Protein AF-A0A915C3K2-F1 (afdb_monomer)

pLDDT: mean 87.15, std 9.74, range [49.0, 97.88]

Sequence (176 aa):
MRLPVIVGIIGGLQSGKVSFSKLLQKHLADKHKLTSYVLNSKNNPELINVKKEHDLEEVFESAKADVVMVAGVTLLQNEKLRAQLDFRIFLESDADQRLAEFIKKAKKGPDDDVEAIMEQYFTQVKPSYEQTLQWKDHAHFFAEVNMPEEKMGLLGLMIKDMVQKHHELADLLHLH

Structure (mmCIF, N/CA/C/O backbone):
data_AF-A0A915C3K2-F1
#
_entry.id   AF-A0A915C3K2-F1
#
loop_
_atom_site.group_PDB
_atom_site.id
_atom_site.type_symbol
_atom_site.label_atom_id
_atom_site.label_alt_id
_atom_site.label_comp_id
_atom_site.label_asym_id
_atom_site.label_entity_id
_atom_site.label_seq_id
_atom_site.pdbx_PDB_ins_code
_atom_site.Cartn_x
_atom_site.Cartn_y
_atom_site.Cartn_z
_atom_site.occupancy
_atom_site.B_iso_or_equiv
_atom_sit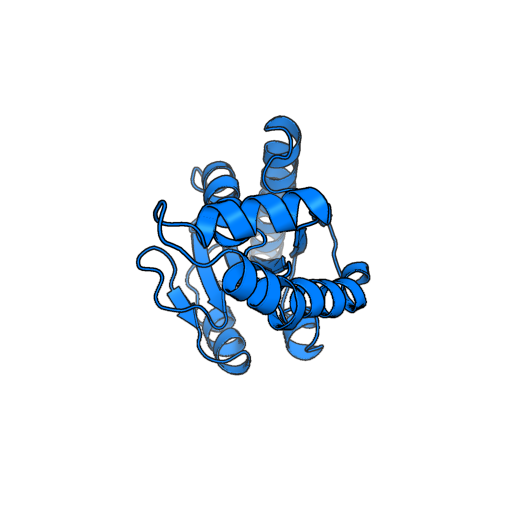e.auth_seq_id
_atom_site.auth_comp_id
_atom_site.auth_asym_id
_atom_site.auth_atom_id
_atom_site.pdbx_PDB_model_num
ATOM 1 N N . MET A 1 1 ? -7.314 -6.227 19.147 1.00 60.12 1 MET A N 1
ATOM 2 C CA . MET A 1 1 ? -7.451 -5.172 18.121 1.00 60.12 1 MET A CA 1
ATOM 3 C C . MET A 1 1 ? -6.993 -3.875 18.756 1.00 60.12 1 MET A C 1
ATOM 5 O O . MET A 1 1 ? -7.228 -3.710 19.947 1.00 60.12 1 MET A O 1
ATOM 9 N N . ARG A 1 2 ? -6.264 -3.037 18.019 1.00 73.25 2 ARG A N 1
ATOM 10 C CA . ARG A 1 2 ? -5.647 -1.802 18.528 1.00 73.25 2 ARG A CA 1
ATOM 11 C C . ARG A 1 2 ? -6.025 -0.627 17.633 1.00 73.25 2 ARG A C 1
ATOM 13 O O . ARG A 1 2 ? -6.290 -0.838 16.452 1.00 73.25 2 ARG A O 1
ATOM 20 N N . LEU A 1 3 ? -6.024 0.582 18.178 1.00 77.31 3 LEU A N 1
ATOM 21 C CA . LEU A 1 3 ? -5.942 1.795 17.369 1.00 77.31 3 LEU A CA 1
ATOM 22 C C . LEU A 1 3 ? -4.482 2.263 17.321 1.00 77.31 3 LEU A C 1
ATOM 24 O O . LEU A 1 3 ? -3.789 2.124 18.333 1.00 77.31 3 LEU A O 1
ATOM 28 N N . PRO A 1 4 ? -4.010 2.803 16.184 1.00 90.81 4 PRO A N 1
ATOM 29 C CA . PRO A 1 4 ? -4.715 2.931 14.898 1.00 90.81 4 PRO A CA 1
ATOM 30 C C . PRO A 1 4 ? -4.960 1.595 14.178 1.00 90.81 4 PRO A C 1
ATOM 32 O O . PRO A 1 4 ? -4.213 0.639 14.371 1.00 90.81 4 PRO A O 1
ATOM 35 N N . VAL A 1 5 ? -5.950 1.570 13.277 1.00 93.88 5 VAL A N 1
ATOM 36 C CA . VAL A 1 5 ? -6.061 0.539 12.230 1.00 93.88 5 VAL A CA 1
ATOM 37 C C . VAL A 1 5 ? -4.914 0.719 11.238 1.00 93.88 5 VAL A C 1
ATOM 39 O O . VAL A 1 5 ? -4.770 1.780 10.622 1.00 93.88 5 VAL A O 1
ATOM 42 N N . ILE A 1 6 ? -4.104 -0.319 11.053 1.00 95.06 6 ILE A N 1
ATOM 43 C CA . ILE A 1 6 ? -2.937 -0.302 10.176 1.00 95.06 6 ILE A CA 1
ATOM 44 C C . ILE A 1 6 ? -3.278 -0.930 8.822 1.00 95.06 6 ILE A C 1
ATOM 46 O O . ILE A 1 6 ? -3.535 -2.130 8.703 1.00 95.06 6 ILE A O 1
ATOM 50 N N . VAL A 1 7 ? -3.228 -0.121 7.766 1.00 96.50 7 VAL A N 1
ATOM 51 C CA . VAL A 1 7 ? -3.528 -0.527 6.390 1.00 96.50 7 VAL A CA 1
ATOM 52 C C . VAL A 1 7 ? -2.243 -0.572 5.564 1.00 96.50 7 VAL A C 1
ATOM 54 O O . VAL A 1 7 ? -1.625 0.452 5.272 1.00 96.50 7 VAL A O 1
ATOM 57 N N . GLY A 1 8 ? -1.842 -1.767 5.139 1.00 96.19 8 GLY A N 1
ATOM 58 C CA . GLY A 1 8 ? -0.740 -1.964 4.202 1.00 96.19 8 GLY A CA 1
ATOM 59 C C . GLY A 1 8 ? -1.204 -1.832 2.752 1.00 96.19 8 GLY A C 1
ATOM 60 O O . GLY A 1 8 ? -2.141 -2.512 2.343 1.00 96.19 8 GLY A O 1
ATOM 61 N N . ILE A 1 9 ? -0.517 -1.009 1.960 1.00 96.31 9 ILE A N 1
ATOM 62 C CA . ILE A 1 9 ? -0.702 -0.869 0.509 1.00 96.31 9 ILE A CA 1
ATOM 63 C C . ILE A 1 9 ? 0.551 -1.412 -0.177 1.00 96.31 9 ILE A C 1
ATOM 65 O O . ILE A 1 9 ? 1.642 -0.844 -0.079 1.00 96.31 9 ILE A O 1
ATOM 69 N N . ILE A 1 10 ? 0.402 -2.531 -0.873 1.00 94.06 10 ILE A N 1
ATOM 70 C CA . ILE A 1 10 ? 1.505 -3.342 -1.382 1.00 94.06 10 ILE A CA 1
ATOM 71 C C . ILE A 1 10 ? 1.459 -3.405 -2.902 1.00 94.06 10 ILE A C 1
ATOM 73 O O . ILE A 1 10 ? 0.401 -3.358 -3.507 1.00 94.06 10 ILE A O 1
ATOM 77 N N . GLY A 1 11 ? 2.622 -3.479 -3.535 1.00 89.94 11 GLY A N 1
ATOM 78 C CA . GLY A 1 11 ? 2.762 -3.584 -4.985 1.00 89.94 11 GLY A CA 1
ATOM 79 C C . GLY A 1 11 ? 4.212 -3.348 -5.390 1.00 89.94 11 GLY A C 1
ATOM 80 O O . GLY A 1 11 ? 4.977 -2.782 -4.607 1.00 89.94 11 GLY A O 1
ATOM 81 N N . GLY A 1 12 ? 4.602 -3.726 -6.607 1.00 85.19 12 GLY A N 1
ATOM 82 C CA . GLY A 1 12 ? 5.987 -3.578 -7.093 1.00 85.19 12 GLY A CA 1
ATOM 83 C C . GLY A 1 12 ? 6.463 -2.122 -7.205 1.00 85.19 12 GLY A C 1
ATOM 84 O O . GLY A 1 12 ? 5.698 -1.178 -6.974 1.00 85.19 12 GLY A O 1
ATOM 85 N N . LEU A 1 13 ? 7.727 -1.887 -7.557 1.00 82.06 13 LEU A N 1
ATOM 86 C CA . LEU A 1 13 ? 8.211 -0.527 -7.835 1.00 82.06 13 LEU A CA 1
ATOM 87 C C . LEU A 1 13 ? 7.327 0.185 -8.876 1.00 82.06 13 LEU A C 1
ATOM 89 O O . LEU A 1 13 ? 6.876 -0.412 -9.845 1.00 82.06 13 LEU A O 1
ATOM 93 N N . GLN A 1 14 ? 7.049 1.471 -8.639 1.00 77.69 14 GLN A N 1
ATOM 94 C CA . GLN A 1 14 ? 6.238 2.340 -9.511 1.00 77.69 14 GLN A CA 1
ATOM 95 C C . GLN A 1 14 ? 4.781 1.911 -9.786 1.00 77.69 14 GLN A C 1
ATOM 97 O O . GLN A 1 14 ? 4.100 2.592 -10.550 1.00 77.69 14 GLN A O 1
ATOM 102 N N . SER A 1 15 ? 4.261 0.902 -9.081 1.00 81.75 15 SER A N 1
ATOM 103 C CA . SER A 1 15 ? 2.861 0.417 -9.140 1.00 81.75 15 SER A CA 1
ATOM 104 C C . SER A 1 15 ? 1.774 1.430 -8.745 1.00 81.75 15 SER A C 1
ATOM 106 O O . SER A 1 15 ? 0.612 1.072 -8.643 1.00 81.75 15 SER A O 1
ATOM 108 N N . GLY A 1 16 ? 2.123 2.687 -8.462 1.00 86.62 16 GLY A N 1
ATOM 109 C CA . GLY A 1 16 ? 1.142 3.718 -8.118 1.00 86.62 16 GLY A CA 1
ATOM 110 C C . GLY A 1 16 ? 0.628 3.686 -6.675 1.00 86.62 16 GLY A C 1
ATOM 111 O O . GLY A 1 16 ? -0.282 4.446 -6.368 1.00 86.62 16 GLY A O 1
ATOM 112 N N . LYS A 1 17 ? 1.242 2.913 -5.762 1.00 89.00 17 LYS A N 1
ATOM 113 C CA . LYS A 1 17 ? 0.879 2.865 -4.322 1.00 89.00 17 LYS A CA 1
ATOM 114 C C . LYS A 1 17 ? 0.660 4.230 -3.669 1.00 89.00 17 LYS A C 1
ATOM 116 O O . LYS A 1 17 ? -0.262 4.396 -2.885 1.00 89.00 17 LYS A O 1
ATOM 121 N N . VAL A 1 18 ? 1.512 5.203 -3.994 1.00 85.62 18 VAL A N 1
ATOM 122 C CA . VAL A 1 18 ? 1.416 6.580 -3.485 1.00 85.62 18 VAL A CA 1
ATOM 123 C C . VAL A 1 18 ? 0.131 7.245 -3.974 1.00 85.62 18 VAL A C 1
ATOM 125 O O . VAL A 1 18 ? -0.623 7.781 -3.171 1.00 85.62 18 VAL A O 1
ATOM 128 N N . SER A 1 19 ? -0.134 7.192 -5.281 1.00 88.06 19 SER A N 1
ATOM 129 C CA . SER A 1 19 ? -1.354 7.746 -5.872 1.00 88.06 19 SER A CA 1
ATOM 130 C C . SER A 1 19 ? -2.595 7.050 -5.324 1.00 88.06 19 SER A C 1
ATOM 132 O O . SER A 1 19 ? -3.538 7.719 -4.921 1.00 88.06 19 SER A O 1
ATOM 134 N N . PHE A 1 20 ? -2.560 5.720 -5.232 1.00 93.00 20 PHE A N 1
ATOM 135 C CA . PHE A 1 20 ? -3.635 4.922 -4.655 1.00 93.00 20 PHE A CA 1
ATOM 136 C C . PHE A 1 20 ? -3.911 5.297 -3.197 1.00 93.00 20 PHE A C 1
ATOM 138 O O . PHE A 1 20 ? -5.059 5.516 -2.833 1.00 93.00 20 PHE A O 1
ATOM 145 N N . SER A 1 21 ? -2.862 5.448 -2.378 1.00 92.00 21 SER A N 1
ATOM 146 C CA . SER A 1 21 ? -2.997 5.907 -0.994 1.00 92.00 21 SER A CA 1
ATOM 147 C C . SER A 1 21 ? -3.712 7.255 -0.941 1.00 92.00 21 SER A C 1
ATOM 149 O O . SER A 1 21 ? -4.692 7.377 -0.220 1.00 92.00 21 SER A O 1
ATOM 151 N N . LYS A 1 22 ? -3.316 8.234 -1.765 1.00 88.88 22 LYS A N 1
ATOM 152 C CA . LYS A 1 22 ? -3.985 9.546 -1.826 1.00 88.88 22 LYS A CA 1
ATOM 153 C C . LYS A 1 22 ? -5.448 9.461 -2.261 1.00 88.88 22 LYS A C 1
ATOM 155 O O . LYS A 1 22 ? -6.268 10.226 -1.765 1.00 88.88 22 LYS A O 1
ATOM 160 N N . LEU A 1 23 ? -5.780 8.576 -3.201 1.00 92.06 23 LEU A N 1
ATOM 161 C CA . LEU A 1 23 ? -7.169 8.356 -3.610 1.00 92.06 23 LEU A CA 1
ATOM 162 C C . LEU A 1 23 ? -7.973 7.790 -2.440 1.00 92.06 23 LEU A C 1
ATOM 164 O O . LEU A 1 23 ? -8.961 8.396 -2.041 1.00 92.06 23 LEU A O 1
ATOM 168 N N . LEU A 1 24 ? -7.483 6.722 -1.810 1.00 93.25 24 LEU A N 1
ATOM 169 C CA . LEU A 1 24 ? -8.132 6.097 -0.661 1.00 93.25 24 LEU A CA 1
ATOM 170 C C . LEU A 1 24 ? -8.288 7.061 0.527 1.00 93.25 24 LEU A C 1
ATOM 172 O O . LEU A 1 24 ? -9.330 7.063 1.176 1.00 93.25 24 LEU A O 1
ATOM 176 N N . GLN A 1 25 ? -7.307 7.940 0.773 1.00 90.69 25 GLN A N 1
ATOM 177 C CA . GLN A 1 25 ? -7.393 8.986 1.802 1.00 90.69 25 GLN A CA 1
ATOM 178 C C . GLN A 1 25 ? -8.652 9.842 1.664 1.00 90.69 25 GLN A C 1
ATOM 180 O O . GLN A 1 25 ? -9.290 10.145 2.669 1.00 90.69 25 GLN A O 1
ATOM 185 N N . LYS A 1 26 ? -9.049 10.203 0.437 1.00 90.06 26 LYS A N 1
ATOM 186 C CA . LYS A 1 26 ? -10.247 11.026 0.199 1.00 90.06 26 LYS A CA 1
ATOM 187 C C . LYS A 1 26 ? -11.528 10.341 0.671 1.00 90.06 26 LYS A C 1
ATOM 189 O O . LYS A 1 26 ? -12.452 11.024 1.093 1.00 90.06 26 LYS A O 1
ATOM 194 N N . HIS A 1 27 ? -11.558 9.010 0.657 1.00 91.19 27 HIS A N 1
ATOM 195 C CA . HIS A 1 27 ? -12.690 8.223 1.143 1.00 91.19 27 HIS A CA 1
ATOM 196 C C . HIS A 1 27 ? -12.683 8.010 2.661 1.00 91.19 27 HIS A C 1
ATOM 198 O O . HIS A 1 27 ? -13.642 7.441 3.178 1.00 91.19 27 HIS A O 1
ATOM 204 N N . LEU A 1 28 ? -11.633 8.444 3.369 1.00 88.88 28 LEU A N 1
ATOM 205 C CA . LEU A 1 28 ? -11.454 8.269 4.817 1.00 88.88 28 LEU A CA 1
ATOM 206 C C . LEU A 1 28 ? -11.411 9.598 5.597 1.00 88.88 28 LEU A C 1
ATOM 208 O O . LEU A 1 28 ? -11.760 9.626 6.777 1.00 88.88 28 LEU A O 1
ATOM 212 N N . ALA A 1 29 ? -10.980 10.686 4.952 1.00 76.12 29 ALA A N 1
ATOM 213 C CA . ALA A 1 29 ? -10.620 11.949 5.600 1.00 76.12 29 ALA A CA 1
ATOM 214 C C . ALA A 1 29 ? -11.793 12.737 6.215 1.00 76.12 29 ALA A C 1
ATOM 216 O O . ALA A 1 29 ? -11.566 13.628 7.026 1.00 76.12 29 ALA A O 1
ATOM 217 N N . ASP A 1 30 ? -13.038 12.432 5.851 1.00 76.00 30 ASP A N 1
ATOM 218 C CA . ASP A 1 30 ? -14.240 13.113 6.346 1.00 76.00 30 ASP A CA 1
ATOM 219 C C . ASP A 1 30 ? -14.573 12.791 7.813 1.00 76.00 30 ASP A C 1
ATOM 221 O O . ASP A 1 30 ? -15.298 13.554 8.451 1.00 76.00 30 ASP A O 1
ATOM 225 N N . LYS A 1 31 ? -14.059 11.679 8.358 1.00 72.62 31 LYS A N 1
ATOM 226 C CA . LYS A 1 31 ? -14.417 11.204 9.709 1.00 72.62 31 LYS A CA 1
ATOM 227 C C . LYS A 1 31 ? -13.251 10.791 10.600 1.00 72.62 31 LYS A C 1
ATOM 229 O O . LYS A 1 31 ? -13.452 10.670 11.803 1.00 72.62 31 LYS A O 1
ATOM 234 N N . HIS A 1 32 ? -12.068 10.562 10.037 1.00 81.38 32 HIS A N 1
ATOM 235 C CA . HIS A 1 32 ? -10.982 9.897 10.754 1.00 81.38 32 HIS A CA 1
ATOM 236 C C . HIS A 1 32 ? -9.661 10.643 10.622 1.00 81.38 32 HIS A C 1
ATOM 238 O O . HIS A 1 32 ? -9.278 11.089 9.537 1.00 81.38 32 HIS A O 1
ATOM 244 N N . LYS A 1 33 ? -8.925 10.735 11.733 1.00 83.50 33 LYS A N 1
ATOM 245 C CA . LYS A 1 33 ? -7.557 11.239 11.729 1.00 83.50 33 LYS A CA 1
ATOM 246 C C . LYS A 1 33 ? -6.662 10.202 11.073 1.00 83.50 33 LYS A C 1
ATOM 248 O O . LYS A 1 33 ? -6.587 9.059 11.517 1.00 83.50 33 LYS A O 1
ATOM 253 N N . LEU A 1 34 ? -5.958 10.610 10.029 1.00 85.19 34 LEU A N 1
ATOM 254 C CA . LEU A 1 34 ? -5.235 9.685 9.177 1.00 85.19 34 LEU A CA 1
ATOM 255 C C . LEU A 1 34 ? -3.788 10.130 8.981 1.00 85.19 34 LEU A C 1
ATOM 257 O O . LEU A 1 34 ? -3.519 11.303 8.723 1.00 85.19 34 LEU A O 1
ATOM 261 N N . THR A 1 35 ? -2.868 9.169 9.049 1.00 84.12 35 THR A N 1
ATOM 262 C CA . THR A 1 35 ? -1.446 9.382 8.754 1.00 84.12 35 THR A CA 1
ATOM 263 C C . THR A 1 35 ? -0.987 8.377 7.705 1.00 84.12 35 THR A C 1
ATOM 265 O O . THR A 1 35 ? -1.379 7.213 7.737 1.00 84.12 35 THR A O 1
ATOM 268 N N . SER A 1 36 ? -0.173 8.815 6.743 1.00 83.50 36 SER A N 1
ATOM 269 C CA . SER A 1 36 ? 0.328 7.948 5.671 1.00 83.50 36 SER A CA 1
ATOM 270 C C . SER A 1 36 ? 1.848 7.978 5.566 1.00 83.50 36 SER A C 1
ATOM 272 O O . SER A 1 36 ? 2.469 9.043 5.541 1.00 83.50 36 SER A O 1
ATOM 274 N N . TYR A 1 37 ? 2.427 6.787 5.453 1.00 83.25 37 TYR A N 1
ATOM 275 C CA . TYR A 1 37 ? 3.859 6.542 5.371 1.00 83.25 37 TYR A CA 1
ATOM 276 C C . TYR A 1 37 ? 4.206 5.814 4.073 1.00 83.25 37 TYR A C 1
ATOM 278 O O . TYR A 1 37 ? 3.411 5.037 3.534 1.00 83.25 37 TYR A O 1
ATOM 286 N N . VAL A 1 38 ? 5.427 6.024 3.586 1.00 80.19 38 VAL A N 1
ATOM 287 C CA . VAL A 1 38 ? 6.011 5.199 2.521 1.00 80.19 38 VAL A CA 1
ATOM 288 C C . VAL A 1 38 ? 7.309 4.603 3.020 1.00 80.19 38 VAL A C 1
ATOM 290 O O . VAL A 1 38 ? 8.189 5.320 3.492 1.00 80.19 38 VAL A O 1
ATOM 293 N N . LEU A 1 39 ? 7.430 3.289 2.879 1.00 77.75 39 LEU A N 1
ATOM 294 C CA . LEU A 1 39 ? 8.642 2.562 3.200 1.00 77.75 39 LEU A CA 1
ATOM 295 C C . LEU A 1 39 ? 9.643 2.666 2.044 1.00 77.75 39 LEU A C 1
ATOM 297 O O . LEU A 1 39 ? 9.319 2.341 0.899 1.00 77.75 39 LEU A O 1
ATOM 301 N N . ASN A 1 40 ? 10.872 3.061 2.376 1.00 68.94 40 ASN A N 1
ATOM 302 C CA . ASN A 1 40 ? 12.033 3.054 1.489 1.00 68.94 40 ASN A CA 1
ATOM 303 C C . ASN A 1 40 ? 11.799 3.810 0.162 1.00 68.94 40 ASN A C 1
ATOM 305 O O . ASN A 1 40 ? 12.132 3.327 -0.922 1.00 68.94 40 ASN A O 1
ATOM 309 N N . SER A 1 41 ? 11.201 5.005 0.236 1.00 66.25 41 SER A N 1
ATOM 310 C CA . SER A 1 41 ? 11.034 5.884 -0.928 1.00 66.25 41 SER A CA 1
ATOM 311 C C . SER A 1 41 ? 12.104 6.970 -0.960 1.00 66.25 41 SER A C 1
ATOM 313 O O . SER A 1 41 ? 12.496 7.523 0.068 1.00 66.25 41 SER A O 1
ATOM 315 N N . LYS A 1 42 ? 12.540 7.356 -2.166 1.00 57.56 42 LYS A N 1
ATOM 316 C CA . LYS A 1 42 ? 13.234 8.640 -2.357 1.00 57.56 42 LYS A CA 1
ATOM 317 C C . LYS A 1 42 ? 12.241 9.759 -1.998 1.00 57.56 42 LYS A C 1
ATOM 319 O O . LYS A 1 42 ? 11.069 9.638 -2.354 1.00 57.56 42 LYS A O 1
ATOM 324 N N . ASN A 1 43 ? 12.700 10.764 -1.242 1.00 49.00 43 ASN A N 1
ATOM 325 C CA . ASN A 1 43 ? 11.909 11.836 -0.610 1.00 49.00 43 ASN A CA 1
ATOM 326 C C . ASN A 1 43 ? 10.607 12.185 -1.353 1.00 49.00 43 ASN A C 1
ATOM 328 O O . ASN A 1 43 ? 10.648 12.732 -2.453 1.00 49.00 43 ASN A O 1
ATOM 332 N N . ASN A 1 44 ? 9.466 11.900 -0.724 1.00 54.03 44 ASN A N 1
ATOM 333 C CA . ASN A 1 44 ? 8.153 12.353 -1.170 1.00 54.03 44 ASN A CA 1
ATOM 334 C C . ASN A 1 44 ? 7.647 13.393 -0.156 1.00 54.03 44 ASN A C 1
ATOM 336 O O . ASN A 1 44 ? 7.450 13.022 0.995 1.00 54.03 44 ASN A O 1
ATOM 340 N N . PRO A 1 45 ? 7.466 14.672 -0.528 1.00 52.53 45 PRO A N 1
ATOM 341 C CA . PRO A 1 45 ? 7.120 15.727 0.427 1.00 52.53 45 PRO A CA 1
ATOM 342 C C . PRO A 1 45 ? 5.720 15.571 1.043 1.00 52.53 45 PRO A C 1
ATOM 344 O O . PRO A 1 45 ? 5.448 16.169 2.077 1.00 52.53 45 PRO A O 1
ATOM 347 N N . GLU A 1 46 ? 4.841 14.772 0.435 1.00 49.47 46 GLU A N 1
ATOM 348 C CA . GLU A 1 46 ? 3.461 14.577 0.897 1.00 49.47 46 GLU A CA 1
ATOM 349 C C . GLU A 1 46 ? 3.268 13.320 1.759 1.00 49.47 46 GLU A C 1
ATOM 351 O O . GLU A 1 46 ? 2.171 13.087 2.260 1.00 49.47 46 GLU A O 1
ATOM 356 N N . LEU A 1 47 ? 4.301 12.484 1.924 1.00 58.66 47 LEU A N 1
ATOM 357 C CA . LEU A 1 47 ? 4.233 11.258 2.721 1.00 58.66 47 LEU A CA 1
ATOM 358 C C . LEU A 1 47 ? 5.454 11.134 3.628 1.00 58.66 47 LEU A C 1
ATOM 360 O O . LEU A 1 47 ? 6.575 11.440 3.225 1.00 58.66 47 LEU A O 1
ATOM 364 N N . ILE A 1 48 ? 5.257 10.630 4.847 1.00 64.19 48 ILE A N 1
ATOM 365 C CA . ILE A 1 48 ? 6.368 10.464 5.785 1.00 64.19 48 ILE A CA 1
ATOM 366 C C . ILE A 1 48 ? 7.212 9.270 5.327 1.00 64.19 48 ILE A C 1
ATOM 368 O O . ILE A 1 48 ? 6.728 8.141 5.226 1.00 64.19 48 ILE A O 1
ATOM 372 N N . ASN A 1 49 ? 8.481 9.524 5.016 1.00 73.06 49 ASN A N 1
ATOM 373 C CA . ASN A 1 49 ? 9.395 8.485 4.562 1.00 73.06 49 ASN A CA 1
ATOM 374 C C . ASN A 1 49 ? 9.948 7.699 5.753 1.00 73.06 49 ASN A C 1
ATOM 376 O O . ASN A 1 49 ? 10.630 8.269 6.606 1.00 73.06 49 ASN A O 1
ATOM 380 N N . VAL A 1 50 ? 9.714 6.390 5.763 1.00 71.62 50 VAL A N 1
ATOM 381 C CA . VAL A 1 50 ? 10.294 5.472 6.745 1.00 71.62 50 VAL A CA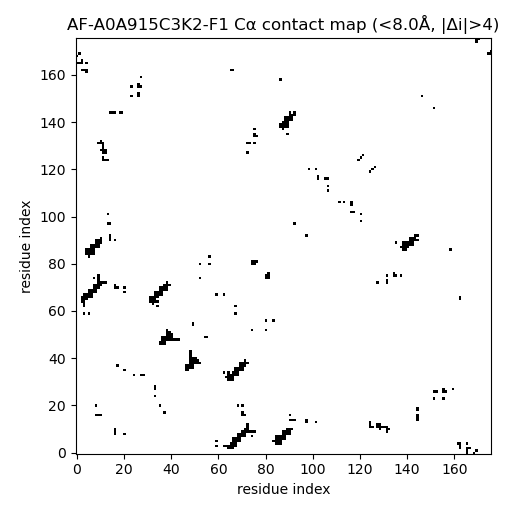 1
ATOM 382 C C . VAL A 1 50 ? 11.410 4.696 6.064 1.00 71.62 50 VAL A C 1
ATOM 384 O O . VAL A 1 50 ? 11.206 4.074 5.021 1.00 71.62 50 VAL A O 1
ATOM 387 N N . LYS A 1 51 ? 12.624 4.771 6.617 1.00 71.88 51 LYS A N 1
ATOM 388 C CA . LYS A 1 51 ? 13.817 4.207 5.968 1.00 71.88 51 LYS A CA 1
ATOM 389 C C . LYS A 1 51 ? 13.931 2.698 6.159 1.00 71.88 51 LYS A C 1
ATOM 391 O O . LYS A 1 51 ? 14.428 2.028 5.257 1.00 71.88 51 LYS A O 1
ATOM 396 N N . LYS A 1 52 ? 13.504 2.171 7.309 1.00 72.81 52 LYS A N 1
ATOM 397 C CA . LYS A 1 52 ? 13.631 0.750 7.654 1.00 72.81 52 LYS A CA 1
ATOM 398 C C . LYS A 1 52 ? 12.305 0.183 8.139 1.00 72.81 52 LYS A C 1
ATOM 400 O O . LYS A 1 52 ? 11.530 0.874 8.781 1.00 72.81 52 LYS A O 1
ATOM 405 N N . GLU A 1 53 ? 12.078 -1.100 7.875 1.00 72.81 53 GLU A N 1
ATOM 406 C CA . GLU A 1 53 ? 10.868 -1.801 8.329 1.00 72.81 53 GLU A CA 1
ATOM 407 C C . GLU A 1 53 ? 10.721 -1.813 9.850 1.00 72.81 53 GLU A C 1
ATOM 409 O O . GLU A 1 53 ? 9.618 -1.637 10.344 1.00 72.81 53 GLU A O 1
ATOM 414 N N . HIS A 1 54 ? 11.825 -1.967 10.586 1.00 72.62 54 HIS A N 1
ATOM 415 C CA . HIS A 1 54 ? 11.824 -1.945 12.053 1.00 72.62 54 HIS A CA 1
ATOM 416 C C . HIS A 1 54 ? 11.280 -0.627 12.624 1.00 72.62 54 HIS A C 1
ATOM 418 O O . HIS A 1 54 ? 10.638 -0.620 13.667 1.00 72.62 54 HIS A O 1
ATOM 424 N N . ASP A 1 55 ? 11.480 0.486 11.919 1.00 78.75 55 ASP A N 1
ATOM 425 C CA . ASP A 1 55 ? 11.005 1.795 12.370 1.00 78.75 55 ASP A CA 1
ATOM 426 C C . ASP A 1 55 ? 9.468 1.909 12.244 1.00 78.75 55 ASP A C 1
ATOM 428 O O . ASP A 1 55 ? 8.866 2.816 12.812 1.00 78.75 55 ASP A O 1
ATOM 432 N N . LEU A 1 56 ? 8.808 0.999 11.507 1.00 82.62 56 LEU A N 1
ATOM 433 C CA . LEU A 1 56 ? 7.347 0.982 11.394 1.00 82.62 56 LEU A CA 1
ATOM 434 C C . LEU A 1 56 ? 6.663 0.524 12.683 1.00 82.62 56 LEU A C 1
ATOM 436 O O . LEU A 1 56 ? 5.553 0.977 12.941 1.00 82.62 56 LEU A O 1
ATOM 440 N N . GLU A 1 57 ? 7.301 -0.328 13.490 1.00 82.31 57 GLU A N 1
ATOM 441 C CA . GLU A 1 57 ? 6.712 -0.801 14.753 1.00 82.31 57 GLU A CA 1
ATOM 442 C C . GLU A 1 57 ? 6.520 0.380 15.714 1.00 82.31 57 GLU A C 1
ATOM 444 O O . GLU A 1 57 ? 5.405 0.651 16.159 1.00 82.31 57 GLU A O 1
ATOM 449 N N . GLU A 1 58 ? 7.578 1.174 15.906 1.00 82.81 58 GLU A N 1
ATOM 450 C CA . GLU A 1 58 ? 7.545 2.407 16.701 1.00 82.81 58 GLU A CA 1
ATOM 451 C C . GLU A 1 58 ? 6.536 3.422 16.139 1.00 82.81 58 GLU A C 1
ATOM 453 O O . GLU A 1 58 ? 5.800 4.073 16.887 1.00 82.81 58 GLU A O 1
ATOM 458 N N . VAL A 1 59 ? 6.449 3.544 14.809 1.00 83.88 59 VAL A N 1
ATOM 459 C CA . VAL A 1 59 ? 5.446 4.395 14.155 1.00 83.88 59 VAL A CA 1
ATOM 460 C C . VAL A 1 59 ? 4.028 3.926 14.476 1.00 83.88 59 VAL A C 1
ATOM 462 O O . VAL A 1 59 ? 3.177 4.757 14.783 1.00 83.88 59 VAL A O 1
ATOM 465 N N . PHE A 1 60 ? 3.751 2.624 14.417 1.00 87.69 60 PHE A N 1
ATOM 466 C CA . PHE A 1 60 ? 2.415 2.096 14.690 1.00 87.69 60 PHE A CA 1
ATOM 467 C C . PHE A 1 60 ? 2.006 2.265 16.148 1.00 87.69 60 PHE A C 1
ATOM 469 O O . PHE A 1 60 ? 0.831 2.494 16.417 1.00 87.69 60 PHE A O 1
ATOM 476 N N . GLU A 1 61 ? 2.954 2.165 17.075 1.00 83.31 61 GLU A N 1
ATOM 477 C CA . GLU A 1 61 ? 2.706 2.345 18.507 1.00 83.31 61 GLU A CA 1
ATOM 478 C C . GLU A 1 61 ? 2.536 3.818 18.904 1.00 83.31 61 GLU A C 1
ATOM 480 O O . GLU A 1 61 ? 1.724 4.137 19.768 1.00 83.31 61 GLU A O 1
ATOM 485 N N . SER A 1 62 ? 3.272 4.734 18.269 1.00 84.06 62 SER A N 1
ATOM 486 C CA . SER A 1 62 ? 3.261 6.165 18.616 1.00 84.06 62 SER A CA 1
ATOM 487 C C . SER A 1 62 ? 2.268 7.011 17.805 1.00 84.06 62 SER A C 1
ATOM 489 O O . SER A 1 62 ? 2.039 8.188 18.119 1.00 84.06 62 SER A O 1
ATOM 491 N N . ALA A 1 63 ? 1.668 6.447 16.753 1.00 85.38 63 ALA A N 1
ATOM 492 C CA . ALA A 1 63 ? 0.764 7.165 15.866 1.00 85.38 63 ALA A CA 1
ATOM 493 C C . ALA A 1 63 ? -0.534 7.582 16.573 1.00 85.38 63 ALA A C 1
ATOM 495 O O . ALA A 1 63 ? -1.416 6.779 16.856 1.00 85.38 63 ALA A O 1
ATOM 496 N N . LYS A 1 64 ? -0.713 8.895 16.749 1.00 85.06 64 LYS A N 1
ATOM 497 C CA . LYS A 1 64 ? -1.990 9.488 17.173 1.00 85.06 64 LYS A CA 1
ATOM 498 C C . LYS A 1 64 ? -2.935 9.611 15.977 1.00 85.06 64 LYS A C 1
ATOM 500 O O . LYS A 1 64 ? -3.142 10.729 15.509 1.00 85.06 64 LYS A O 1
ATOM 505 N N . ALA A 1 65 ? -3.451 8.507 15.452 1.00 90.00 65 ALA A N 1
ATOM 506 C CA . ALA A 1 65 ? -4.378 8.469 14.319 1.00 90.00 65 ALA A CA 1
ATOM 507 C C . ALA A 1 65 ? -5.432 7.370 14.522 1.00 90.00 65 ALA A C 1
ATOM 509 O O . ALA A 1 65 ? -5.231 6.468 15.326 1.00 90.00 65 ALA A O 1
ATOM 510 N N . ASP A 1 66 ? -6.531 7.437 13.776 1.00 91.38 66 ASP A N 1
ATOM 511 C CA . ASP A 1 66 ? -7.504 6.345 13.664 1.00 91.38 66 ASP A CA 1
ATOM 512 C C . ASP A 1 66 ? -7.044 5.310 12.629 1.00 91.38 66 ASP A C 1
ATOM 514 O O . ASP A 1 66 ? -7.227 4.108 12.809 1.00 91.38 66 ASP A O 1
ATOM 518 N N . VAL A 1 67 ? -6.424 5.790 11.544 1.00 93.62 67 VAL A N 1
ATOM 519 C CA . VAL A 1 67 ? -5.902 4.967 10.447 1.00 93.62 67 VAL A CA 1
ATOM 520 C C . VAL A 1 67 ? -4.460 5.353 10.147 1.00 93.62 67 VAL A C 1
ATOM 522 O O . VAL A 1 67 ? -4.145 6.523 9.909 1.00 93.62 67 VAL A O 1
ATOM 525 N N . VAL A 1 68 ? -3.590 4.350 10.077 1.00 93.69 68 VAL A N 1
ATOM 526 C CA . VAL A 1 68 ? -2.235 4.482 9.542 1.00 93.69 68 VAL A CA 1
ATOM 527 C C . VAL A 1 68 ? -2.148 3.696 8.246 1.00 93.69 68 VAL A C 1
ATOM 529 O O . VAL A 1 68 ? -2.311 2.481 8.239 1.00 93.69 68 VAL A O 1
ATOM 532 N N . MET A 1 69 ? -1.856 4.378 7.141 1.00 93.94 69 MET A N 1
ATOM 533 C CA . MET A 1 69 ? -1.543 3.714 5.877 1.00 93.94 69 MET A CA 1
ATOM 534 C C . MET A 1 69 ? -0.038 3.617 5.679 1.00 93.94 69 MET A C 1
ATOM 536 O O . MET A 1 69 ? 0.676 4.607 5.828 1.00 93.94 69 MET A O 1
ATOM 540 N N . VAL A 1 70 ? 0.440 2.448 5.260 1.00 92.88 70 VAL A N 1
ATOM 541 C CA . VAL A 1 70 ? 1.837 2.250 4.867 1.00 92.88 70 VAL A CA 1
ATOM 542 C C . VAL A 1 70 ? 1.900 1.687 3.465 1.00 92.88 70 VAL A C 1
ATOM 544 O O . VAL A 1 70 ? 1.400 0.598 3.200 1.00 92.88 70 VAL A O 1
ATOM 547 N N . ALA A 1 71 ? 2.561 2.408 2.566 1.00 92.06 71 ALA A N 1
ATOM 548 C CA . ALA A 1 71 ? 2.863 1.923 1.229 1.00 92.06 71 ALA A CA 1
ATOM 549 C C . ALA A 1 71 ? 4.274 1.321 1.168 1.00 92.06 71 ALA A C 1
ATOM 551 O O . ALA A 1 71 ? 5.243 1.973 1.553 1.00 92.06 71 ALA A O 1
ATOM 552 N N . GLY A 1 72 ? 4.426 0.115 0.616 1.00 89.50 72 GLY A N 1
ATOM 553 C CA . GLY A 1 72 ? 5.742 -0.518 0.483 1.00 89.50 72 GLY A CA 1
ATOM 554 C C . GLY A 1 72 ? 5.766 -1.711 -0.470 1.00 89.50 72 GLY A C 1
ATOM 555 O O . GLY A 1 72 ? 4.728 -2.236 -0.860 1.00 89.50 72 GLY A O 1
ATOM 556 N N . VAL A 1 73 ? 6.965 -2.110 -0.900 1.00 88.31 73 VAL A N 1
ATOM 557 C CA . VAL A 1 73 ? 7.169 -3.254 -1.817 1.00 88.31 73 VAL A CA 1
ATOM 558 C C . VAL A 1 73 ? 7.343 -4.584 -1.070 1.00 88.31 73 VAL A C 1
ATOM 560 O O . VAL A 1 73 ? 7.011 -5.635 -1.614 1.00 88.31 73 VAL A O 1
ATOM 563 N N . THR A 1 74 ? 7.825 -4.531 0.178 1.00 88.38 74 THR A N 1
ATOM 564 C CA . THR A 1 74 ? 8.227 -5.689 0.996 1.00 88.38 74 THR A CA 1
ATOM 565 C C . THR A 1 74 ? 7.370 -5.900 2.245 1.00 88.38 74 THR A C 1
ATOM 567 O O . THR A 1 74 ? 7.640 -6.816 3.012 1.00 88.38 74 THR A O 1
ATOM 570 N N . LEU A 1 75 ? 6.295 -5.122 2.438 1.00 90.19 75 LEU A N 1
ATOM 571 C CA . LEU A 1 75 ? 5.468 -5.182 3.658 1.00 90.19 75 LEU A CA 1
ATOM 572 C C . LEU A 1 75 ? 4.902 -6.582 3.945 1.00 90.19 75 LEU A C 1
ATOM 574 O O . LEU A 1 75 ? 4.638 -6.916 5.095 1.00 90.19 75 LEU A O 1
ATOM 578 N N . LEU A 1 76 ? 4.719 -7.399 2.900 1.00 92.56 76 LEU A N 1
ATOM 579 C CA . LEU A 1 76 ? 4.245 -8.775 3.029 1.00 92.56 76 LEU A CA 1
ATOM 580 C C . LEU A 1 76 ? 5.357 -9.819 3.163 1.00 92.56 76 LEU A C 1
ATOM 582 O O . LEU A 1 76 ? 5.042 -10.983 3.348 1.00 92.56 76 LEU A O 1
ATOM 586 N N . GLN A 1 77 ? 6.634 -9.461 3.084 1.00 90.69 77 GLN A N 1
ATOM 587 C CA . GLN A 1 77 ? 7.734 -10.430 3.178 1.00 90.69 77 GLN A CA 1
ATOM 588 C C . GLN A 1 77 ? 8.062 -10.751 4.638 1.00 90.69 77 GLN A C 1
ATOM 590 O O . GLN A 1 77 ? 8.222 -11.910 5.018 1.00 90.69 77 GLN A O 1
ATOM 595 N N . ASN A 1 78 ? 8.094 -9.714 5.473 1.00 87.44 78 ASN A N 1
ATOM 596 C CA . ASN A 1 78 ? 8.384 -9.821 6.892 1.00 87.44 78 ASN A CA 1
ATOM 597 C C . ASN A 1 78 ? 7.132 -10.240 7.675 1.00 87.44 78 ASN A C 1
ATOM 599 O O . ASN A 1 78 ? 6.146 -9.509 7.735 1.00 87.44 78 ASN A O 1
ATOM 603 N N . GLU A 1 79 ? 7.173 -11.419 8.294 1.00 90.69 79 GLU A N 1
ATOM 604 C CA . GLU A 1 79 ? 6.041 -11.974 9.041 1.00 90.69 79 GLU A CA 1
ATOM 605 C C . GLU A 1 79 ? 5.617 -11.121 10.237 1.00 90.69 79 GLU A C 1
ATOM 607 O O . GLU A 1 79 ? 4.420 -10.927 10.451 1.00 90.69 79 GLU A O 1
ATOM 612 N N . LYS A 1 80 ? 6.580 -10.562 10.978 1.00 88.69 80 LYS A N 1
ATOM 613 C CA . LYS A 1 80 ? 6.285 -9.702 12.130 1.00 88.69 80 LYS A CA 1
ATOM 614 C C . LYS A 1 80 ? 5.580 -8.426 11.698 1.00 88.69 80 LYS A C 1
ATOM 616 O O . LYS A 1 80 ? 4.619 -8.009 12.336 1.00 88.69 80 LYS A O 1
ATOM 621 N N . LEU A 1 81 ? 6.029 -7.840 10.589 1.00 88.12 81 LEU A N 1
ATOM 622 C CA . LEU A 1 81 ? 5.396 -6.657 10.025 1.00 88.12 81 LEU A CA 1
ATOM 623 C C . LEU A 1 81 ? 4.004 -6.987 9.479 1.00 88.12 81 LEU A C 1
ATOM 625 O O . LEU A 1 81 ? 3.052 -6.276 9.778 1.00 88.12 81 LEU A O 1
ATOM 629 N N . ARG A 1 82 ? 3.853 -8.102 8.748 1.00 92.12 82 ARG A N 1
ATOM 630 C CA . ARG A 1 82 ? 2.546 -8.584 8.269 1.00 92.12 82 ARG A CA 1
ATOM 631 C C . ARG A 1 82 ? 1.531 -8.731 9.392 1.00 92.12 82 ARG A C 1
ATOM 633 O O . ARG A 1 82 ? 0.381 -8.358 9.196 1.00 92.12 82 ARG A O 1
ATOM 640 N N . ALA A 1 83 ? 1.945 -9.296 10.525 1.00 92.19 83 ALA A N 1
ATOM 641 C CA . ALA A 1 83 ? 1.078 -9.524 11.677 1.00 92.19 83 ALA A CA 1
ATOM 642 C C . ALA A 1 83 ? 0.578 -8.219 12.319 1.00 92.19 83 ALA A C 1
ATOM 644 O O . ALA A 1 83 ? -0.423 -8.234 13.027 1.00 92.19 83 ALA A O 1
ATOM 645 N N . GLN A 1 84 ? 1.252 -7.097 12.060 1.00 92.50 84 GLN A N 1
ATOM 646 C CA . GLN A 1 84 ? 0.862 -5.774 12.544 1.00 92.50 84 GLN A CA 1
ATOM 647 C C . GLN A 1 84 ? -0.094 -5.030 11.603 1.00 92.50 84 GLN A C 1
ATOM 649 O O . GLN A 1 84 ? -0.605 -3.984 12.001 1.00 92.50 84 GLN A O 1
ATOM 654 N N . LEU A 1 85 ? -0.312 -5.532 10.379 1.00 94.56 85 LEU A N 1
ATOM 655 C CA . LEU A 1 85 ? -1.227 -4.951 9.395 1.00 94.56 85 LEU A CA 1
ATOM 656 C C . LEU A 1 85 ? -2.635 -5.527 9.591 1.00 94.56 85 LEU A C 1
ATOM 658 O O . LEU A 1 85 ? -2.877 -6.695 9.282 1.00 94.56 85 LEU A O 1
ATOM 662 N N . ASP A 1 86 ? -3.579 -4.696 10.024 1.00 95.88 86 ASP A N 1
ATOM 663 C CA . ASP A 1 86 ? -4.984 -5.086 10.179 1.00 95.88 86 ASP A CA 1
ATOM 664 C C . ASP A 1 86 ? -5.659 -5.306 8.813 1.00 95.88 86 ASP A C 1
ATOM 666 O O . ASP A 1 86 ? -6.469 -6.221 8.634 1.00 95.88 86 ASP A O 1
ATOM 670 N N . PHE A 1 87 ? -5.278 -4.516 7.800 1.00 97.25 87 PHE A N 1
ATOM 671 C CA . PHE A 1 87 ? -5.781 -4.669 6.436 1.00 97.25 87 PHE A CA 1
ATOM 672 C C . PHE A 1 87 ? -4.671 -4.606 5.386 1.00 97.25 87 PHE A C 1
ATOM 674 O O . PHE A 1 87 ? -3.796 -3.746 5.432 1.00 97.25 87 PHE A O 1
ATOM 681 N N . ARG A 1 88 ? -4.687 -5.531 4.420 1.00 97.69 88 ARG A N 1
ATOM 682 C CA . ARG A 1 88 ? -3.601 -5.726 3.448 1.00 97.69 88 ARG A CA 1
ATOM 683 C C . ARG A 1 88 ? -4.154 -5.616 2.031 1.00 97.69 88 ARG A C 1
ATOM 685 O O . ARG A 1 88 ? -4.905 -6.488 1.601 1.00 97.69 88 ARG A O 1
ATOM 692 N N . ILE A 1 89 ? -3.784 -4.555 1.322 1.00 97.88 89 ILE A N 1
ATOM 693 C CA . ILE A 1 89 ? -4.228 -4.258 -0.044 1.00 97.88 89 ILE A CA 1
ATOM 694 C C . ILE A 1 89 ? -3.076 -4.529 -1.005 1.00 97.88 89 ILE A C 1
ATOM 696 O O . ILE A 1 89 ? -2.010 -3.931 -0.872 1.00 97.88 89 ILE A O 1
ATOM 700 N N . PHE A 1 90 ? -3.288 -5.386 -1.995 1.00 96.75 90 PHE A N 1
ATOM 701 C CA . PHE A 1 90 ? -2.326 -5.635 -3.061 1.00 96.75 90 PHE A CA 1
ATOM 702 C C . PHE A 1 90 ? -2.752 -4.917 -4.341 1.00 96.75 90 PHE A C 1
ATOM 704 O O . PHE A 1 90 ? -3.874 -5.096 -4.812 1.00 96.75 90 PHE A O 1
ATOM 711 N N . LEU A 1 91 ? -1.856 -4.100 -4.894 1.00 94.62 91 LEU A N 1
ATOM 712 C CA . LEU A 1 91 ? -2.055 -3.393 -6.151 1.00 94.62 91 LEU A CA 1
ATOM 713 C C . LEU A 1 91 ? -1.602 -4.257 -7.323 1.00 94.62 91 LEU A C 1
ATOM 715 O O . LEU A 1 91 ? -0.403 -4.439 -7.568 1.00 94.62 91 LEU A O 1
ATOM 719 N N . GLU A 1 92 ? -2.585 -4.768 -8.049 1.00 91.38 92 GLU A N 1
ATOM 720 C CA . GLU A 1 92 ? -2.400 -5.477 -9.301 1.00 91.38 92 GLU A CA 1
ATOM 721 C C . GLU A 1 92 ? -2.262 -4.490 -10.457 1.00 91.38 92 GLU A C 1
ATOM 723 O O . GLU A 1 92 ? -2.781 -3.372 -10.439 1.00 91.38 92 GLU A O 1
ATOM 728 N N . SER A 1 93 ? -1.463 -4.890 -11.440 1.00 84.56 93 SER A N 1
ATOM 729 C CA . SER A 1 93 ? -1.325 -4.163 -12.691 1.00 84.56 93 SER A CA 1
ATOM 730 C C . SER A 1 93 ? -0.716 -5.094 -13.725 1.00 84.56 93 SER A C 1
ATOM 732 O O . SER A 1 93 ? 0.316 -5.740 -13.476 1.00 84.56 93 SER A O 1
ATOM 734 N N . ASP A 1 94 ? -1.353 -5.134 -14.887 1.00 87.50 94 ASP A N 1
ATOM 735 C CA . ASP A 1 94 ? -0.910 -5.940 -16.013 1.00 87.50 94 ASP A CA 1
ATOM 736 C C . ASP A 1 94 ? 0.505 -5.547 -16.456 1.00 87.50 94 ASP A C 1
ATOM 738 O O . ASP A 1 94 ? 0.985 -4.429 -16.244 1.00 87.50 94 ASP A O 1
ATOM 742 N N . ALA A 1 95 ? 1.237 -6.503 -17.028 1.00 88.31 95 ALA A N 1
ATOM 743 C CA . ALA A 1 95 ? 2.641 -6.295 -17.380 1.00 88.31 95 ALA A CA 1
ATOM 744 C C . ALA A 1 95 ? 2.839 -5.166 -18.406 1.00 88.31 95 ALA A C 1
ATOM 746 O O . ALA A 1 95 ? 3.791 -4.391 -18.285 1.00 88.31 95 ALA A O 1
ATOM 747 N N . ASP A 1 96 ? 1.930 -5.057 -19.371 1.00 89.38 96 ASP A N 1
ATOM 748 C CA . ASP A 1 96 ? 1.901 -4.014 -20.394 1.00 89.38 96 ASP A CA 1
ATOM 749 C C . ASP A 1 96 ? 1.570 -2.637 -19.803 1.00 89.38 96 ASP A C 1
ATOM 751 O O . ASP A 1 96 ? 2.288 -1.676 -20.075 1.00 89.38 96 ASP A O 1
ATOM 755 N N . GLN A 1 97 ? 0.577 -2.543 -18.916 1.00 86.62 97 GLN A N 1
ATOM 756 C CA . GLN A 1 97 ? 0.252 -1.316 -18.188 1.00 86.62 97 GLN A CA 1
ATOM 757 C C . GLN A 1 97 ? 1.440 -0.842 -17.349 1.00 86.62 97 GLN A C 1
ATOM 759 O O . GLN A 1 97 ? 1.807 0.334 -17.395 1.00 86.62 97 GLN A O 1
ATOM 764 N N . ARG A 1 98 ? 2.099 -1.758 -16.624 1.00 88.19 98 ARG A N 1
ATOM 765 C CA . ARG A 1 98 ? 3.306 -1.443 -15.843 1.00 88.19 98 ARG A CA 1
ATOM 766 C C . ARG A 1 98 ? 4.437 -0.932 -16.724 1.00 88.19 98 ARG A C 1
ATOM 768 O O . ARG A 1 98 ? 5.118 0.015 -16.335 1.00 88.19 98 ARG A O 1
ATOM 775 N N . LEU A 1 99 ? 4.662 -1.560 -17.879 1.00 91.19 99 LEU A N 1
ATOM 776 C CA . LEU A 1 99 ? 5.690 -1.130 -18.825 1.00 91.19 99 LEU A CA 1
ATOM 777 C C . LEU A 1 99 ? 5.370 0.255 -19.398 1.00 91.19 99 LEU A C 1
ATOM 779 O O . LEU A 1 99 ? 6.232 1.131 -19.383 1.00 91.19 99 LEU A O 1
ATOM 783 N N . ALA A 1 100 ? 4.131 0.477 -19.836 1.00 89.69 100 ALA A N 1
ATOM 784 C CA . ALA A 1 100 ? 3.687 1.758 -20.373 1.00 89.69 100 ALA A CA 1
ATOM 785 C C . ALA A 1 100 ? 3.838 2.888 -19.341 1.00 89.69 100 ALA A C 1
ATOM 787 O O . ALA A 1 100 ? 4.401 3.940 -19.647 1.00 89.69 100 ALA A O 1
ATOM 788 N N . GLU A 1 101 ? 3.411 2.656 -18.097 1.00 85.94 101 GLU A N 1
ATOM 789 C CA . GLU A 1 101 ? 3.561 3.610 -16.994 1.00 85.94 101 GLU A CA 1
ATOM 790 C C . GLU A 1 101 ? 5.026 3.876 -16.638 1.00 85.94 101 GLU A C 1
ATOM 792 O O . GLU A 1 101 ? 5.390 5.012 -16.325 1.00 85.94 101 GLU A O 1
ATOM 797 N N . PHE A 1 102 ? 5.879 2.852 -16.694 1.00 89.12 102 PHE A N 1
ATOM 798 C CA . PHE A 1 102 ? 7.309 3.014 -16.463 1.00 89.12 102 PHE A CA 1
ATOM 799 C C . PHE A 1 102 ? 7.956 3.867 -17.557 1.00 89.12 102 PHE A C 1
ATOM 801 O O . PHE A 1 102 ? 8.618 4.853 -17.240 1.00 89.12 102 PHE A O 1
ATOM 808 N N . ILE A 1 103 ? 7.714 3.547 -18.833 1.00 91.00 103 ILE A N 1
ATOM 809 C CA . ILE A 1 103 ? 8.242 4.311 -19.971 1.00 91.00 103 ILE A CA 1
ATOM 810 C C . ILE A 1 103 ? 7.771 5.762 -19.887 1.00 91.00 103 ILE A C 1
ATOM 812 O O . ILE A 1 103 ? 8.583 6.674 -20.006 1.00 91.00 103 ILE A O 1
ATOM 816 N N . LYS A 1 104 ? 6.483 5.990 -19.609 1.00 88.19 104 LYS A N 1
ATOM 817 C CA . LYS A 1 104 ? 5.905 7.334 -19.473 1.00 88.19 104 L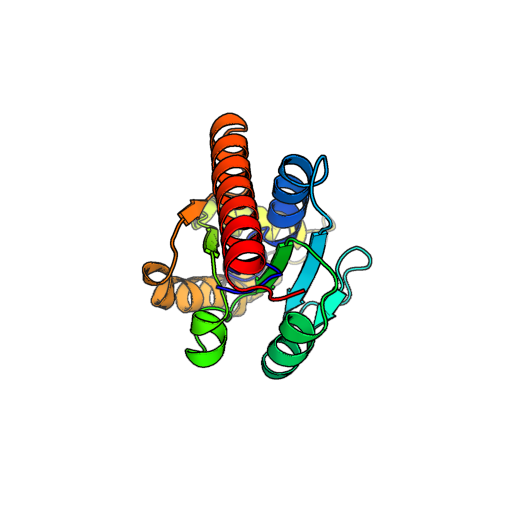YS A CA 1
ATOM 818 C C . LYS A 1 104 ? 6.561 8.159 -18.360 1.00 88.19 104 LYS A C 1
ATOM 820 O O . LYS A 1 104 ? 6.656 9.374 -18.486 1.00 88.19 104 LYS A O 1
ATOM 825 N N . LYS A 1 105 ? 6.995 7.523 -17.266 1.00 86.19 105 LYS A N 1
ATOM 826 C CA . LYS A 1 105 ? 7.691 8.192 -16.149 1.00 86.19 105 LYS A CA 1
ATOM 827 C C . LYS A 1 105 ? 9.182 8.381 -16.406 1.00 86.19 105 LYS A C 1
ATOM 829 O O . LYS A 1 105 ? 9.760 9.358 -15.933 1.00 86.19 105 LYS A O 1
ATOM 834 N N . ALA A 1 106 ? 9.807 7.425 -17.087 1.00 88.00 106 ALA A N 1
ATOM 835 C CA . ALA A 1 106 ? 11.235 7.430 -17.363 1.00 88.00 106 ALA A CA 1
ATOM 836 C C . ALA A 1 106 ? 11.591 8.375 -18.518 1.00 88.00 106 ALA A C 1
ATOM 838 O O . ALA A 1 106 ? 12.587 9.087 -18.425 1.00 88.00 106 ALA A O 1
ATOM 839 N N . LYS A 1 107 ? 10.750 8.433 -19.557 1.00 89.75 107 LYS A N 1
ATOM 840 C CA . LYS A 1 107 ? 10.900 9.340 -20.695 1.00 89.75 107 LYS A CA 1
ATOM 841 C C . LYS A 1 107 ? 10.448 10.752 -20.313 1.00 89.75 107 LYS A C 1
ATOM 843 O O . LYS A 1 107 ? 9.258 11.026 -20.189 1.00 89.75 107 LYS A O 1
ATOM 848 N N . LYS A 1 108 ? 11.411 11.650 -20.135 1.00 88.94 108 LYS A N 1
ATOM 849 C CA . LYS A 1 108 ? 11.249 13.079 -19.836 1.00 88.94 108 LYS A CA 1
ATOM 850 C C . LYS A 1 108 ? 11.371 13.961 -21.081 1.00 88.94 108 LYS A C 1
ATOM 852 O O . LYS A 1 108 ? 10.913 15.101 -21.049 1.00 88.94 108 LYS A O 1
ATOM 857 N N . GLY A 1 109 ? 11.960 13.452 -22.161 1.00 88.31 109 GLY A N 1
ATOM 858 C CA . GLY A 1 109 ? 12.206 14.189 -23.392 1.00 88.31 109 GLY A CA 1
ATOM 859 C C . GLY A 1 109 ? 12.438 13.303 -24.624 1.00 88.31 109 GLY A C 1
ATOM 860 O O . GLY A 1 109 ? 12.429 12.067 -24.551 1.00 88.31 109 GLY A O 1
ATOM 861 N N . PRO A 1 110 ? 12.603 13.935 -25.798 1.00 83.38 110 PRO A N 1
ATOM 862 C CA . PRO A 1 110 ? 12.865 13.234 -27.051 1.00 83.38 110 PRO A CA 1
ATOM 863 C C . PRO A 1 110 ? 14.204 12.485 -27.036 1.00 83.38 110 PRO A C 1
ATOM 865 O O . PRO A 1 110 ? 14.238 11.365 -27.536 1.00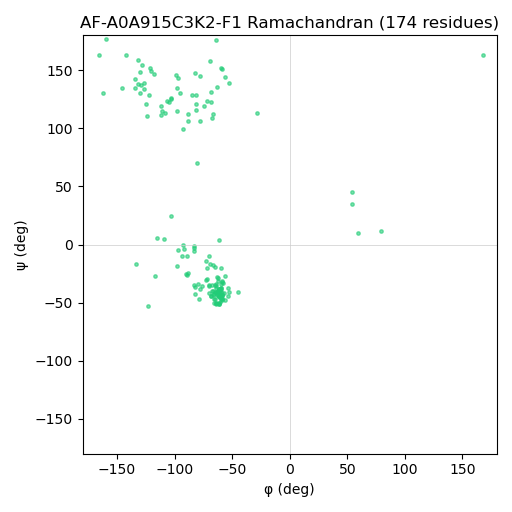 83.38 110 PRO A O 1
ATOM 868 N N . ASP A 1 111 ? 15.230 13.044 -26.387 1.00 88.50 111 ASP A N 1
ATOM 869 C CA . ASP A 1 111 ? 16.611 12.533 -26.395 1.00 88.50 111 ASP A CA 1
ATOM 870 C C . ASP A 1 111 ? 16.887 11.406 -25.383 1.00 88.50 111 ASP A C 1
ATOM 872 O O . ASP A 1 111 ? 18.008 10.907 -25.311 1.00 88.50 111 ASP A O 1
ATOM 876 N N . ASP A 1 112 ? 15.896 11.004 -24.579 1.00 87.56 112 ASP A N 1
ATOM 877 C CA . ASP A 1 112 ? 16.092 9.912 -23.623 1.00 87.56 112 ASP A CA 1
ATOM 878 C C . ASP A 1 112 ? 16.280 8.573 -24.337 1.00 87.56 112 ASP A C 1
ATOM 880 O O . ASP A 1 112 ? 15.455 8.172 -25.169 1.00 87.56 112 ASP A O 1
ATOM 884 N N . ASP A 1 113 ? 17.327 7.861 -23.926 1.00 92.50 113 ASP A N 1
ATOM 885 C CA . ASP A 1 113 ? 17.682 6.546 -24.435 1.00 92.50 113 ASP A CA 1
ATOM 886 C C . ASP A 1 113 ? 16.639 5.493 -24.034 1.00 92.50 113 ASP A C 1
ATOM 888 O O . ASP A 1 113 ? 16.518 5.083 -22.875 1.00 92.50 113 ASP A O 1
ATOM 892 N N . VAL A 1 114 ? 15.872 5.048 -25.028 1.00 92.06 114 VAL A N 1
ATOM 893 C CA . VAL A 1 114 ? 14.851 4.017 -24.853 1.00 92.06 114 VAL A CA 1
ATOM 894 C C . VAL A 1 114 ? 15.481 2.684 -24.450 1.00 92.06 114 VAL A C 1
ATOM 896 O O . VAL A 1 114 ? 14.876 1.969 -23.656 1.00 92.06 114 VAL A O 1
ATOM 899 N N . GLU A 1 115 ? 16.681 2.347 -24.926 1.00 94.12 115 GLU A N 1
ATOM 900 C CA . GLU A 1 115 ? 17.341 1.084 -24.582 1.00 94.12 115 GLU A CA 1
ATOM 901 C C . GLU A 1 115 ? 17.699 1.048 -23.094 1.00 94.12 115 GLU A C 1
ATOM 903 O O . GLU A 1 115 ? 17.327 0.097 -22.405 1.00 94.12 115 GLU A O 1
ATOM 908 N N . ALA A 1 116 ? 18.287 2.125 -22.564 1.00 93.88 116 ALA A N 1
ATOM 909 C CA . ALA A 1 116 ? 18.576 2.259 -21.135 1.00 93.88 116 ALA A CA 1
ATOM 910 C C . ALA A 1 116 ? 17.305 2.224 -20.263 1.00 93.88 116 ALA A C 1
ATOM 912 O O . ALA A 1 116 ? 17.285 1.604 -19.194 1.00 93.88 116 ALA A O 1
ATOM 913 N N . ILE A 1 117 ? 16.211 2.850 -20.720 1.00 93.69 117 ILE A N 1
ATOM 914 C CA . ILE A 1 117 ? 14.902 2.764 -20.053 1.00 93.69 117 ILE A CA 1
ATOM 915 C C . ILE A 1 117 ? 14.435 1.301 -20.009 1.00 93.69 117 ILE A C 1
ATOM 917 O O . ILE A 1 117 ? 14.070 0.791 -18.947 1.00 93.69 117 ILE A O 1
ATOM 921 N N . MET A 1 118 ? 14.467 0.597 -21.141 1.00 95.38 118 MET A N 1
ATOM 922 C CA . MET A 1 118 ? 14.045 -0.804 -21.209 1.00 95.38 118 MET A CA 1
ATOM 923 C C . MET A 1 118 ? 14.933 -1.712 -20.348 1.00 95.38 118 MET A C 1
ATOM 925 O O . MET A 1 118 ? 14.411 -2.568 -19.629 1.00 95.38 118 MET A O 1
ATOM 929 N N . GLU A 1 119 ? 16.250 -1.498 -20.349 1.00 95.62 119 GLU A N 1
ATOM 930 C CA . GLU A 1 119 ? 17.193 -2.226 -19.498 1.00 95.62 119 GLU A CA 1
ATOM 931 C C . GLU A 1 119 ? 16.849 -2.044 -18.015 1.00 95.62 119 GLU A C 1
ATOM 933 O O . GLU A 1 119 ? 16.728 -3.028 -17.280 1.00 95.62 119 GLU A O 1
ATOM 938 N N . GLN A 1 120 ? 16.592 -0.810 -17.569 1.00 91.69 120 GLN A N 1
ATOM 939 C CA . GLN A 1 120 ? 16.170 -0.547 -16.194 1.00 91.69 120 GLN A CA 1
ATOM 940 C C . GLN A 1 120 ? 14.849 -1.256 -15.850 1.00 91.69 120 GLN A C 1
ATOM 942 O O . GLN A 1 120 ? 14.700 -1.796 -14.746 1.00 91.69 120 GLN A O 1
ATOM 947 N N . TYR A 1 121 ? 13.882 -1.283 -16.772 1.00 93.19 121 TYR A N 1
ATOM 948 C CA . TYR A 1 121 ? 12.615 -1.975 -16.541 1.00 93.19 121 TYR A CA 1
ATOM 949 C C . TYR A 1 121 ? 12.828 -3.474 -16.310 1.00 93.19 121 TYR A C 1
ATOM 951 O O . TYR A 1 121 ? 12.339 -4.021 -15.317 1.00 93.19 121 TYR A O 1
ATOM 959 N N . PHE A 1 122 ? 13.573 -4.134 -17.199 1.00 94.94 122 PHE A N 1
ATOM 960 C CA . PHE A 1 122 ? 13.774 -5.581 -17.142 1.00 94.94 122 PHE A CA 1
ATOM 961 C C . PHE A 1 122 ? 14.694 -6.026 -16.005 1.00 94.94 122 PHE A C 1
ATOM 963 O O . PHE A 1 122 ? 14.497 -7.117 -15.475 1.00 94.94 122 PHE A O 1
ATOM 970 N N . THR A 1 123 ? 15.657 -5.197 -15.602 1.00 92.56 123 THR A N 1
ATOM 971 C CA . THR A 1 123 ? 16.630 -5.554 -14.555 1.00 92.56 123 THR A CA 1
ATOM 972 C C . THR A 1 123 ? 16.181 -5.168 -13.146 1.00 92.56 123 THR A C 1
ATOM 974 O O . THR A 1 123 ? 16.608 -5.801 -12.184 1.00 92.56 123 THR A O 1
ATOM 977 N N . GLN A 1 124 ? 15.309 -4.161 -12.993 1.00 87.44 124 GLN A N 1
ATOM 978 C CA . GLN A 1 124 ? 14.925 -3.638 -11.672 1.00 87.44 124 GLN A CA 1
ATOM 979 C C . GLN A 1 124 ? 13.414 -3.682 -11.420 1.00 87.44 124 GLN A C 1
ATOM 981 O O . GLN A 1 124 ? 12.963 -4.218 -10.406 1.00 87.44 124 GLN A O 1
ATOM 986 N N . VAL A 1 125 ? 12.602 -3.122 -12.322 1.00 87.44 125 VAL A N 1
ATOM 987 C CA . VAL A 1 125 ? 11.169 -2.899 -12.048 1.00 87.44 125 VAL A CA 1
ATOM 988 C C . VAL A 1 125 ? 10.339 -4.168 -12.195 1.00 87.44 125 VAL A C 1
ATOM 990 O O . VAL A 1 125 ? 9.546 -4.484 -11.304 1.00 87.44 125 VAL A O 1
ATOM 993 N N . LYS A 1 126 ? 10.526 -4.917 -13.286 1.00 90.81 126 LYS A N 1
ATOM 994 C CA . LYS A 1 126 ? 9.831 -6.188 -13.506 1.00 90.81 126 LYS A CA 1
ATOM 995 C C . LYS A 1 126 ? 10.170 -7.214 -12.410 1.00 90.81 126 LYS A C 1
ATOM 997 O O . LYS A 1 126 ? 9.215 -7.683 -11.786 1.00 90.81 126 LYS A O 1
ATOM 1002 N N . PRO A 1 127 ? 11.452 -7.481 -12.080 1.00 90.50 127 PRO A N 1
ATOM 1003 C CA . PRO A 1 127 ? 11.797 -8.406 -11.001 1.00 90.50 127 PRO A CA 1
ATOM 1004 C C . PRO A 1 127 ? 11.235 -7.977 -9.643 1.00 90.50 127 PRO A C 1
ATOM 1006 O O . PRO A 1 127 ? 10.762 -8.816 -8.883 1.00 90.50 127 PRO A O 1
ATOM 1009 N N . SER A 1 128 ? 11.210 -6.670 -9.342 1.00 86.44 128 SER A N 1
ATOM 1010 C CA . SER A 1 128 ? 10.596 -6.173 -8.104 1.00 86.44 128 SER A CA 1
ATOM 1011 C C . SER A 1 128 ? 9.114 -6.543 -8.003 1.00 86.44 128 SER A C 1
ATOM 1013 O O . SER A 1 128 ? 8.666 -6.958 -6.938 1.00 86.44 128 SER A O 1
ATOM 1015 N N . TYR A 1 129 ? 8.344 -6.401 -9.085 1.00 88.62 129 TYR A N 1
ATOM 1016 C CA . TYR A 1 129 ? 6.935 -6.793 -9.079 1.00 88.62 129 TYR A CA 1
ATOM 1017 C C . TYR A 1 129 ? 6.761 -8.308 -8.932 1.00 88.62 129 TYR A C 1
ATOM 1019 O O . TYR A 1 129 ? 5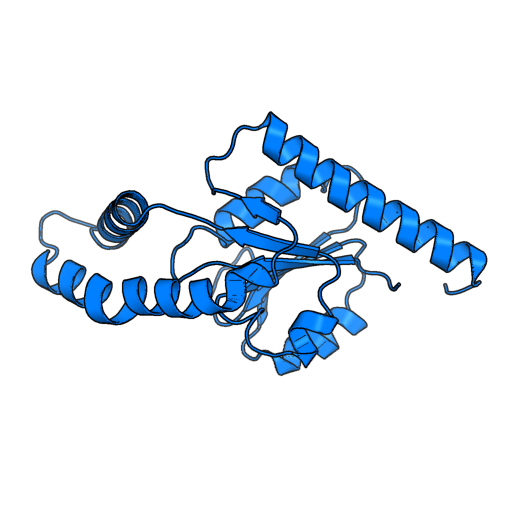.933 -8.751 -8.141 1.00 88.62 129 TYR A O 1
ATOM 1027 N N . GLU A 1 130 ? 7.566 -9.098 -9.644 1.00 90.94 130 GLU A N 1
ATOM 1028 C CA . GLU A 1 130 ? 7.542 -10.564 -9.564 1.00 90.94 130 GLU A CA 1
ATOM 1029 C C . GLU A 1 130 ? 7.870 -11.075 -8.156 1.00 90.94 130 GLU A C 1
ATOM 1031 O O . GLU A 1 130 ? 7.202 -11.979 -7.660 1.00 90.94 130 GLU A O 1
ATOM 1036 N N . GLN A 1 131 ? 8.828 -10.451 -7.467 1.00 89.25 131 GLN A N 1
ATOM 1037 C CA . GLN A 1 131 ? 9.106 -10.740 -6.059 1.00 89.25 131 GLN A CA 1
ATOM 1038 C C . GLN A 1 131 ? 7.913 -10.400 -5.163 1.00 89.25 131 GLN A C 1
ATOM 1040 O O . GLN A 1 131 ? 7.569 -11.179 -4.278 1.00 89.25 131 GLN A O 1
ATOM 1045 N N . THR A 1 132 ? 7.252 -9.260 -5.382 1.00 88.75 132 THR A N 1
ATOM 1046 C CA . THR A 1 132 ? 6.063 -8.878 -4.607 1.00 88.75 132 THR A CA 1
ATOM 1047 C C . THR A 1 132 ? 4.888 -9.841 -4.845 1.00 88.75 132 THR A C 1
ATOM 1049 O O . THR A 1 132 ? 4.178 -10.155 -3.891 1.00 88.75 132 THR A O 1
ATOM 1052 N N . LEU A 1 133 ? 4.713 -10.378 -6.062 1.00 91.81 133 LEU A N 1
ATOM 1053 C CA . LEU A 1 133 ? 3.660 -11.358 -6.382 1.00 91.81 133 LEU A CA 1
ATOM 1054 C C . LEU A 1 133 ? 3.733 -12.635 -5.536 1.00 91.81 133 LEU A C 1
ATOM 1056 O O . LEU A 1 133 ? 2.687 -13.197 -5.227 1.00 91.81 133 LEU A O 1
ATOM 1060 N N . GLN A 1 134 ? 4.928 -13.075 -5.131 1.00 93.56 134 GLN A N 1
ATOM 1061 C CA . GLN A 1 134 ? 5.104 -14.282 -4.306 1.00 93.56 134 GLN A CA 1
ATOM 1062 C C . GLN A 1 134 ? 4.386 -14.195 -2.952 1.00 93.56 134 GLN A C 1
ATOM 1064 O O . GLN A 1 134 ? 4.112 -15.214 -2.329 1.00 93.56 134 GLN A O 1
ATOM 1069 N N . TRP A 1 135 ? 4.068 -12.980 -2.502 1.00 94.00 135 TRP A N 1
ATOM 1070 C CA . TRP A 1 135 ? 3.451 -12.715 -1.205 1.00 94.00 135 TRP A CA 1
ATOM 1071 C C . TRP A 1 135 ? 1.996 -12.256 -1.320 1.00 94.00 135 TRP A C 1
ATOM 1073 O O . TRP A 1 135 ? 1.389 -11.897 -0.310 1.00 94.00 135 TRP A O 1
ATOM 1083 N N . LYS A 1 136 ? 1.429 -12.236 -2.534 1.00 93.88 136 LYS A N 1
ATOM 1084 C CA . LYS A 1 136 ? 0.100 -11.668 -2.801 1.00 93.88 136 LYS A CA 1
ATOM 1085 C C . LYS A 1 136 ? -1.029 -12.396 -2.068 1.00 93.88 136 LYS A C 1
ATOM 1087 O O . LYS A 1 136 ? -2.010 -11.763 -1.704 1.00 93.88 136 LYS A O 1
ATOM 1092 N N . ASP A 1 137 ? -0.857 -13.684 -1.777 1.00 95.75 137 ASP A N 1
ATOM 1093 C CA . ASP A 1 137 ? -1.860 -14.502 -1.082 1.00 95.75 137 ASP A CA 1
ATOM 1094 C C . ASP A 1 137 ? -2.024 -14.108 0.398 1.00 95.75 137 ASP A C 1
ATOM 1096 O O . ASP A 1 137 ? -2.961 -14.528 1.070 1.00 95.75 137 ASP A O 1
ATOM 1100 N N . HIS A 1 138 ? -1.142 -13.248 0.917 1.00 96.38 138 HIS A N 1
ATOM 1101 C CA . HIS A 1 138 ? -1.328 -12.598 2.211 1.00 96.38 138 HIS A CA 1
ATOM 1102 C C . HIS A 1 138 ? -2.214 -11.345 2.145 1.00 96.38 138 HIS A C 1
ATOM 1104 O O . HIS A 1 138 ? -2.438 -10.717 3.178 1.00 96.38 138 HIS A O 1
ATOM 1110 N N . ALA A 1 139 ? -2.683 -10.923 0.972 1.00 97.31 139 ALA A N 1
ATOM 1111 C CA . ALA A 1 139 ? -3.564 -9.771 0.847 1.00 97.31 139 ALA A CA 1
ATOM 1112 C C . ALA A 1 139 ? -5.006 -10.119 1.237 1.00 97.31 139 ALA A C 1
ATOM 1114 O O . ALA A 1 139 ? -5.499 -11.210 0.975 1.00 97.31 139 ALA A O 1
ATOM 1115 N N . HIS A 1 140 ? -5.699 -9.156 1.839 1.00 97.62 140 HIS A N 1
ATOM 1116 C CA . HIS A 1 140 ? -7.141 -9.227 2.074 1.00 97.62 140 HIS A CA 1
ATOM 1117 C C . HIS A 1 140 ? -7.939 -8.667 0.892 1.00 97.62 140 HIS A C 1
ATOM 1119 O O . HIS A 1 140 ? -9.109 -9.002 0.726 1.00 97.62 140 HIS A O 1
ATOM 1125 N N . PHE A 1 141 ? -7.329 -7.787 0.094 1.00 97.44 141 PHE A N 1
ATOM 1126 C CA . PHE A 1 141 ? -8.004 -7.100 -0.998 1.00 97.44 141 PHE A CA 1
ATOM 1127 C C . PHE A 1 141 ? -7.068 -6.866 -2.180 1.00 97.44 141 PHE A C 1
ATOM 1129 O O . PHE A 1 141 ? -5.947 -6.387 -2.003 1.00 97.44 141 PHE A O 1
ATOM 1136 N N . PHE A 1 142 ? -7.564 -7.144 -3.382 1.00 95.81 142 PHE A N 1
ATOM 1137 C CA . PHE A 1 142 ? -6.881 -6.863 -4.640 1.00 95.81 142 PHE A CA 1
ATOM 1138 C C . PHE A 1 142 ? -7.491 -5.626 -5.301 1.00 95.81 142 PHE A C 1
ATOM 1140 O O . PHE A 1 142 ? -8.710 -5.531 -5.510 1.00 95.81 142 PHE A O 1
ATOM 1147 N N . ALA A 1 143 ? -6.635 -4.661 -5.608 1.00 95.88 143 ALA A N 1
ATOM 1148 C CA . ALA A 1 143 ? -7.015 -3.378 -6.172 1.00 95.88 143 ALA A CA 1
ATOM 1149 C C . ALA A 1 143 ? -6.152 -3.033 -7.383 1.00 95.88 143 ALA A C 1
ATOM 1151 O O . ALA A 1 143 ? -5.027 -3.495 -7.520 1.00 95.88 143 ALA A O 1
ATOM 1152 N N . GLU A 1 144 ? -6.670 -2.148 -8.218 1.00 92.12 144 GLU A N 1
ATOM 1153 C CA . GLU A 1 144 ? -5.933 -1.518 -9.306 1.00 92.12 144 GLU A CA 1
ATOM 1154 C C . GLU A 1 144 ? -5.958 -0.011 -9.065 1.00 92.12 144 GLU A C 1
ATOM 1156 O O . GLU A 1 144 ? -6.921 0.519 -8.507 1.00 92.12 144 GLU A O 1
ATOM 1161 N N . VAL A 1 145 ? -4.920 0.708 -9.498 1.00 89.00 145 VAL A N 1
ATOM 1162 C CA . VAL A 1 145 ? -4.847 2.171 -9.310 1.00 89.00 145 VAL A CA 1
ATOM 1163 C C . VAL A 1 145 ? -6.036 2.887 -9.956 1.00 89.00 145 VAL A C 1
ATOM 1165 O O . VAL A 1 145 ? -6.512 3.881 -9.417 1.00 89.00 145 VAL A O 1
ATOM 1168 N N . ASN A 1 146 ? -6.525 2.349 -11.074 1.00 87.88 146 ASN A N 1
ATOM 1169 C CA . ASN A 1 146 ? -7.623 2.905 -11.862 1.00 87.88 146 ASN A CA 1
ATOM 1170 C C . ASN A 1 146 ? -8.943 2.148 -11.641 1.00 87.88 146 ASN A C 1
ATOM 1172 O O . ASN A 1 146 ? -9.799 2.133 -12.525 1.00 87.88 146 ASN A O 1
ATOM 1176 N N . MET A 1 147 ? -9.103 1.482 -10.492 1.00 93.69 147 MET A N 1
ATOM 1177 C CA . MET A 1 147 ? -10.350 0.793 -10.162 1.00 93.69 147 MET A CA 1
ATOM 1178 C C . MET A 1 147 ? -11.544 1.769 -10.143 1.00 93.69 147 MET A C 1
ATOM 1180 O O . MET A 1 147 ? -11.361 2.941 -9.806 1.00 93.69 147 MET A O 1
ATOM 1184 N N . PRO A 1 148 ? -12.771 1.304 -10.446 1.00 95.50 148 PRO A N 1
ATOM 1185 C CA . PRO A 1 148 ? -13.959 2.152 -10.406 1.00 95.50 148 PRO A CA 1
ATOM 1186 C C . PRO A 1 148 ? -14.166 2.823 -9.042 1.00 95.50 148 PRO A C 1
ATOM 1188 O O . PRO A 1 148 ? -13.950 2.197 -8.000 1.00 95.50 148 PRO A O 1
ATOM 1191 N N . GLU A 1 149 ? -14.661 4.063 -9.059 1.00 94.69 149 GLU A N 1
ATOM 1192 C CA . GLU A 1 149 ? -14.925 4.875 -7.859 1.00 94.69 149 GLU A CA 1
ATOM 1193 C C . GLU A 1 149 ? -15.823 4.149 -6.849 1.00 94.69 149 GLU A C 1
ATOM 1195 O O . GLU A 1 149 ? -15.590 4.196 -5.647 1.00 94.69 149 GLU A O 1
ATOM 1200 N N . GLU A 1 150 ? -16.811 3.396 -7.328 1.00 95.38 15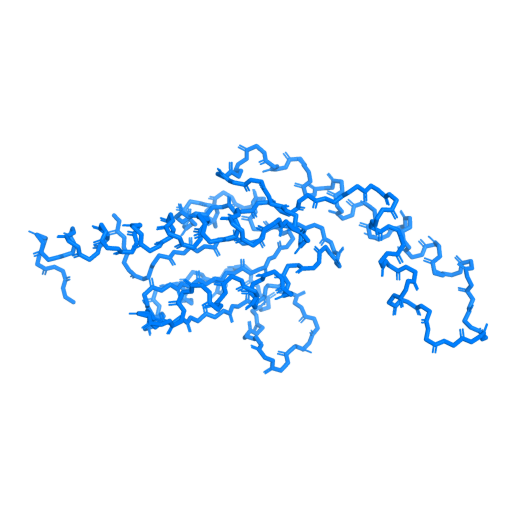0 GLU A N 1
ATOM 1201 C CA . GLU A 1 150 ? -17.704 2.586 -6.493 1.00 95.38 150 GLU A CA 1
ATOM 1202 C C . GLU A 1 150 ? -16.935 1.521 -5.694 1.00 95.38 150 GLU A C 1
ATOM 1204 O O . GLU A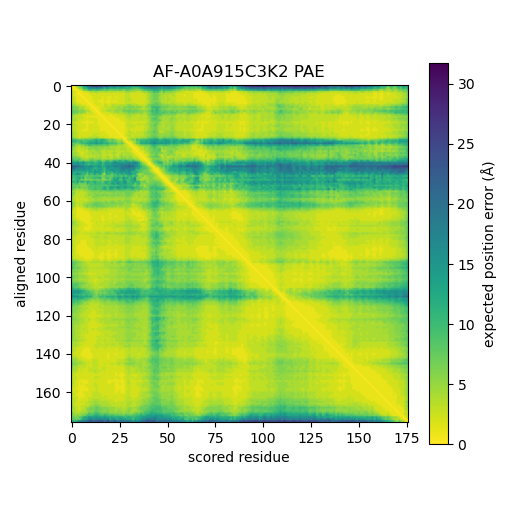 1 150 ? -17.160 1.339 -4.495 1.00 95.38 150 GLU A O 1
ATOM 1209 N N . LYS A 1 151 ? -15.975 0.845 -6.341 1.00 95.88 151 LYS A N 1
ATOM 1210 C CA . LYS A 1 151 ? -15.137 -0.180 -5.705 1.00 95.88 151 LYS A CA 1
ATOM 1211 C C . LYS A 1 151 ? -14.158 0.466 -4.713 1.00 95.88 151 LYS A C 1
ATOM 1213 O O . LYS A 1 151 ? -13.896 -0.116 -3.661 1.00 95.88 151 LYS A O 1
ATOM 1218 N N . MET A 1 152 ? -13.647 1.666 -5.012 1.00 96.00 152 MET A N 1
ATOM 1219 C CA . MET A 1 152 ? -12.832 2.455 -4.076 1.00 96.00 152 MET A CA 1
ATOM 1220 C C . MET A 1 152 ? -13.657 2.903 -2.859 1.00 96.00 152 MET A C 1
ATOM 1222 O O . MET A 1 152 ? -13.206 2.782 -1.720 1.00 96.00 152 MET A O 1
ATOM 1226 N N . GLY A 1 153 ? -14.896 3.345 -3.081 1.00 95.25 153 GLY A N 1
ATOM 1227 C CA . GLY A 1 153 ? -15.839 3.705 -2.028 1.00 95.25 153 GLY A CA 1
ATOM 1228 C C . GLY A 1 153 ? -16.139 2.535 -1.092 1.00 95.25 153 GLY A C 1
ATOM 1229 O O . GLY A 1 153 ? -16.080 2.702 0.126 1.00 95.25 153 GLY A O 1
ATOM 1230 N N . LEU A 1 154 ? -16.373 1.337 -1.638 1.00 95.75 154 LEU A N 1
ATOM 1231 C CA . LEU A 1 154 ? -16.564 0.121 -0.842 1.00 95.75 154 LEU A CA 1
ATOM 1232 C C . LEU A 1 154 ? -15.336 -0.196 0.021 1.00 95.75 154 LEU A C 1
ATOM 1234 O O . LEU A 1 154 ? -15.480 -0.474 1.209 1.00 95.75 154 LEU A O 1
ATOM 1238 N N . LEU A 1 155 ? -14.132 -0.106 -0.548 1.00 96.88 155 LEU A N 1
ATOM 1239 C CA . LEU A 1 155 ? -12.888 -0.289 0.200 1.00 96.88 155 LEU A CA 1
ATOM 1240 C C . LEU A 1 155 ? -12.763 0.724 1.353 1.00 96.88 155 LEU A C 1
ATOM 1242 O O . LEU A 1 155 ? -12.411 0.348 2.472 1.00 96.88 155 LEU A O 1
ATOM 1246 N N . GLY A 1 156 ? -13.102 1.992 1.108 1.00 95.50 156 GLY A N 1
ATOM 1247 C CA . GLY A 1 156 ? -13.157 3.020 2.149 1.00 95.50 156 GLY A CA 1
ATOM 1248 C C . GLY A 1 156 ? -14.146 2.674 3.267 1.00 95.50 156 GLY A C 1
ATOM 1249 O O . GLY A 1 156 ? -13.813 2.803 4.443 1.00 95.50 156 GLY A O 1
ATOM 1250 N N . LEU A 1 157 ? -15.337 2.174 2.920 1.00 94.94 157 LEU A N 1
ATOM 1251 C CA . LEU A 1 157 ? -16.338 1.725 3.893 1.00 94.94 157 LEU A CA 1
ATOM 1252 C C . LEU A 1 157 ? -15.854 0.531 4.725 1.00 94.94 157 LEU A C 1
ATOM 1254 O O . LEU A 1 157 ? -16.053 0.533 5.936 1.00 94.94 157 LEU A O 1
ATOM 1258 N N . MET A 1 158 ? -15.177 -0.446 4.113 1.00 96.19 158 MET A N 1
ATOM 1259 C CA . MET A 1 158 ? -14.600 -1.592 4.832 1.00 96.19 158 MET A CA 1
ATOM 1260 C C . MET A 1 158 ? -13.590 -1.145 5.897 1.00 96.19 158 MET A C 1
ATOM 1262 O O . MET A 1 158 ? -13.590 -1.661 7.013 1.00 96.19 158 MET A O 1
ATOM 1266 N N . ILE A 1 159 ? -12.743 -0.165 5.570 1.00 95.81 159 ILE A N 1
ATOM 1267 C CA . ILE A 1 159 ? -11.761 0.380 6.515 1.00 95.81 159 ILE A CA 1
ATOM 1268 C C . ILE A 1 159 ? -12.461 1.193 7.613 1.00 95.81 159 ILE A C 1
ATOM 1270 O O . ILE A 1 159 ? -12.118 1.044 8.782 1.00 95.81 159 ILE A O 1
ATOM 1274 N N . LYS A 1 160 ? -13.466 2.010 7.271 1.00 93.94 160 LYS A N 1
ATOM 1275 C CA . LYS A 1 160 ? -14.266 2.765 8.254 1.00 93.94 160 LYS A CA 1
ATOM 1276 C C . LYS A 1 160 ? -14.971 1.849 9.259 1.00 93.94 160 LYS A C 1
ATOM 1278 O O . LYS A 1 160 ? -14.936 2.121 10.454 1.00 93.94 160 LYS A O 1
ATOM 1283 N N . ASP A 1 161 ? -15.562 0.754 8.788 1.00 94.56 161 ASP A N 1
ATOM 1284 C CA . ASP A 1 161 ? -16.193 -0.258 9.643 1.00 94.56 161 ASP A CA 1
ATOM 1285 C C . ASP A 1 161 ? -15.176 -0.921 10.589 1.00 94.56 161 ASP A C 1
ATOM 1287 O O . ASP A 1 161 ? -15.446 -1.094 11.777 1.00 94.56 161 ASP A O 1
ATOM 1291 N N . MET A 1 162 ? -13.967 -1.221 10.101 1.00 94.25 162 MET A N 1
ATOM 1292 C CA . MET A 1 162 ? -12.885 -1.743 10.943 1.00 94.25 162 MET A CA 1
ATOM 1293 C C . MET A 1 162 ? -12.480 -0.750 12.041 1.00 94.25 162 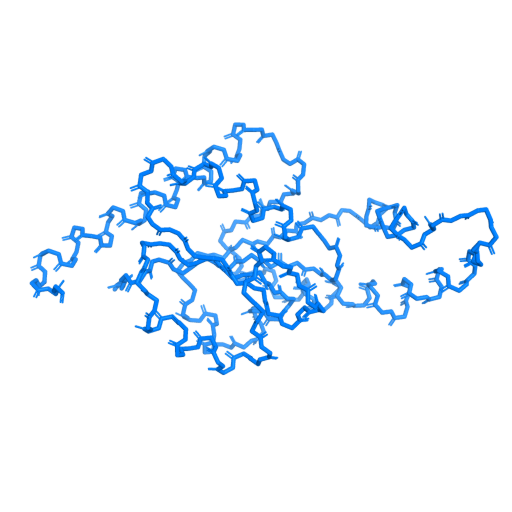MET A C 1
ATOM 1295 O O . MET A 1 162 ? -12.345 -1.141 13.199 1.00 94.25 162 MET A O 1
ATOM 1299 N N . VAL A 1 163 ? -12.342 0.535 11.697 1.00 93.31 163 VAL A N 1
ATOM 1300 C CA . VAL A 1 163 ? -12.051 1.603 12.667 1.00 93.31 163 VAL A CA 1
ATOM 1301 C C . VAL A 1 163 ? -13.144 1.684 13.728 1.00 93.31 163 VAL A C 1
ATOM 1303 O O . VAL A 1 163 ? -12.833 1.710 14.916 1.00 93.31 163 VAL A O 1
ATOM 1306 N N . GLN A 1 164 ? -14.415 1.671 13.320 1.00 91.69 164 GLN A N 1
ATOM 1307 C CA . GLN A 1 164 ? -15.541 1.713 14.249 1.00 91.69 164 GLN A CA 1
ATOM 1308 C C . GLN A 1 164 ? -15.515 0.529 15.226 1.00 91.69 164 GLN A C 1
ATOM 1310 O O . GLN A 1 164 ? -15.602 0.732 16.434 1.00 91.69 164 GLN A O 1
ATOM 1315 N N . LYS A 1 165 ? -15.312 -0.696 14.729 1.00 91.69 165 LYS A N 1
ATOM 1316 C CA . LYS A 1 165 ? -15.210 -1.894 15.578 1.00 91.69 165 LYS A CA 1
ATOM 1317 C C . LYS A 1 165 ? -14.046 -1.818 16.563 1.00 91.69 165 LYS A C 1
ATOM 1319 O O . LYS A 1 165 ? -14.174 -2.276 17.695 1.00 91.69 165 LYS A O 1
ATOM 1324 N N . HIS A 1 166 ? -12.908 -1.261 16.146 1.00 90.31 166 HIS A N 1
ATOM 1325 C CA . HIS A 1 166 ? -11.754 -1.086 17.029 1.00 90.31 166 HIS A CA 1
ATOM 1326 C C . HIS A 1 166 ? -12.046 -0.076 18.149 1.00 90.31 166 HIS A C 1
ATOM 1328 O O . HIS A 1 166 ? -11.677 -0.348 19.289 1.00 90.31 166 HIS A O 1
ATOM 1334 N N . HIS A 1 167 ? -12.744 1.028 17.850 1.00 87.94 167 HIS A N 1
ATOM 1335 C CA . HIS A 1 167 ? -13.231 1.980 18.862 1.00 87.94 167 HIS A CA 1
ATOM 1336 C C . HIS A 1 167 ? -14.202 1.316 19.848 1.00 87.94 167 HIS A C 1
ATOM 1338 O O . HIS A 1 167 ? -13.965 1.354 21.051 1.00 87.94 167 HIS A O 1
ATOM 1344 N N . GLU A 1 168 ? -15.228 0.615 19.354 1.00 89.44 168 GLU A N 1
ATOM 1345 C CA . GLU A 1 168 ? -16.216 -0.079 20.201 1.00 89.44 168 GLU A CA 1
ATOM 1346 C C . GLU A 1 168 ? -15.558 -1.098 21.149 1.00 89.44 168 GLU A C 1
ATOM 1348 O O . GLU A 1 168 ? -15.906 -1.194 22.326 1.00 89.44 168 GLU A O 1
ATOM 1353 N N . LEU A 1 169 ? -14.571 -1.851 20.656 1.00 86.62 169 LEU A N 1
ATOM 1354 C CA . LEU A 1 169 ? -13.803 -2.795 21.471 1.00 86.62 169 LEU A CA 1
ATOM 1355 C C . LEU A 1 169 ? -12.917 -2.097 22.508 1.00 86.62 169 LEU A C 1
ATOM 1357 O O . LEU A 1 169 ? -12.797 -2.600 23.624 1.00 86.62 169 LEU A O 1
ATOM 1361 N N . ALA A 1 170 ? -12.284 -0.977 22.155 1.00 85.25 170 ALA A N 1
ATOM 1362 C CA . ALA A 1 170 ? -11.464 -0.208 23.088 1.00 85.25 170 ALA A CA 1
ATOM 1363 C C . ALA A 1 170 ? -12.310 0.336 24.250 1.00 85.25 170 ALA A C 1
ATOM 1365 O O . ALA A 1 170 ? -11.925 0.178 25.411 1.00 85.25 170 ALA A O 1
ATOM 1366 N N . ASP A 1 171 ? -13.503 0.856 23.946 1.00 86.25 171 ASP A N 1
ATOM 1367 C CA . ASP A 1 171 ? -14.465 1.340 24.940 1.00 86.25 171 ASP A CA 1
ATOM 1368 C C . ASP A 1 171 ? -14.931 0.220 25.882 1.00 86.25 171 ASP A C 1
ATOM 1370 O O . ASP A 1 171 ? -14.931 0.392 27.104 1.00 86.25 171 ASP A O 1
ATOM 1374 N N . LEU A 1 172 ? -15.269 -0.957 25.334 1.00 87.25 172 LEU A N 1
ATOM 1375 C CA . LEU A 1 172 ? -15.664 -2.135 26.120 1.00 87.25 172 LEU A CA 1
ATOM 1376 C C . LEU A 1 172 ? -14.554 -2.639 27.050 1.00 87.25 172 LEU A C 1
ATOM 1378 O O . LEU A 1 172 ? -14.842 -3.204 28.104 1.00 87.25 172 LEU A O 1
ATOM 1382 N N . LEU A 1 173 ? -13.293 -2.467 26.653 1.00 84.56 173 LEU A N 1
ATOM 1383 C CA . LEU A 1 173 ? -12.123 -2.893 27.421 1.00 84.56 173 LEU A CA 1
ATOM 1384 C C . LEU A 1 173 ? -11.569 -1.793 28.339 1.00 84.56 173 LEU A C 1
ATOM 1386 O O . LEU A 1 173 ? -10.592 -2.046 29.044 1.00 84.56 173 LEU A O 1
ATOM 1390 N N . HIS A 1 174 ? -12.173 -0.599 28.350 1.00 81.69 174 HIS A N 1
ATOM 1391 C CA . HIS A 1 174 ? -11.685 0.580 29.077 1.00 81.69 174 HIS A CA 1
ATOM 1392 C C . HIS A 1 174 ? -10.228 0.946 28.735 1.00 81.69 174 HIS A C 1
ATOM 1394 O O . HIS A 1 174 ? -9.462 1.392 29.591 1.00 81.69 174 HIS A O 1
ATOM 1400 N N . LEU A 1 175 ? -9.840 0.727 27.477 1.00 69.44 175 LEU A N 1
ATOM 1401 C CA . LEU A 1 175 ? -8.534 1.090 26.937 1.00 69.44 175 LEU A CA 1
ATOM 1402 C C . LEU A 1 175 ? -8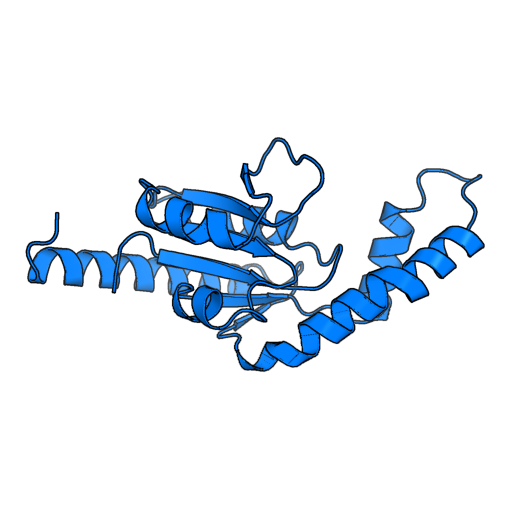.668 2.486 26.310 1.00 69.44 175 LEU A C 1
ATOM 1404 O O . LEU A 1 175 ? -9.189 2.611 25.205 1.00 69.44 175 LEU A O 1
ATOM 1408 N N . HIS A 1 176 ? -8.252 3.526 27.036 1.00 60.91 176 HIS A N 1
ATOM 1409 C CA . HIS A 1 176 ? -8.244 4.921 26.571 1.00 60.91 176 HIS A CA 1
ATOM 1410 C C . HIS A 1 176 ? -6.838 5.388 26.192 1.00 60.91 176 HIS A C 1
ATOM 1412 O O . HIS A 1 176 ? -5.881 5.007 26.906 1.00 60.91 176 HIS A O 1
#

InterPro domains:
  IPR006083 Phosphoribulokinase/uridine kinase [PF00485] (63-133)
  IPR027417 P-loop containing nucleoside triphosphate hydrolase [G3DSA:3.40.50.300] (40-162)
  IPR027417 P-loop containing nucleoside triphosphate hydrolase [SSF52540] (4-133)

Solvent-accessible surface area (backbone atoms only — not comparable to full-atom values): 9873 Å² total; per-residue (Å²): 133,60,80,28,39,26,34,36,34,33,30,25,65,90,58,43,51,68,62,38,48,58,56,51,43,69,59,42,58,90,82,42,50,70,46,53,36,29,49,68,54,79,90,48,97,92,39,50,68,37,80,48,77,76,58,48,58,59,46,56,73,68,46,94,31,46,33,37,39,39,28,27,55,56,57,62,72,44,63,75,58,38,74,63,41,77,38,33,36,33,46,55,74,56,72,66,59,51,49,52,55,47,49,64,69,69,50,84,56,89,86,54,60,62,66,61,52,50,50,48,38,66,72,48,37,51,52,41,30,58,60,31,56,78,40,49,87,73,39,78,40,83,42,44,76,84,54,56,67,69,60,53,48,50,53,28,49,56,52,51,53,52,42,51,54,38,51,56,51,28,62,74,67,71,60,128

Foldseek 3Di:
DAPQQEEEEEFFPPQCSVLLVVLLCVLAVVPWFEAEAEECDDDDPVHHYDDDLVVVVVCRVPDPINYYYYYYLCCQVDPVSLVSHNAYEYADDDPVRQLVSQCVVQDPDPPDDPVVSVVCCVVGGVVSRVVSVVRCVSHPYYDHSPDDPVVSNVVSVVSVVVSVVNVVVCVVVVPD

Mean predicted aligned error: 5.36 Å

Radius of gyration: 17.21 Å; Cα contacts (8 Å, |Δi|>4): 253; chains: 1; bounding box: 36×30×56 Å

Nearest PDB structures (foldseek):
  1uei-assembly2_B  TM=7.840E-01  e=1.024E-08  Homo sapiens
  1uej-assembly1_A  TM=8.028E-01  e=4.215E-08  Homo sapiens
  6n55-assembly2_B  TM=7.726E-01  e=9.118E-08  Homo sapiens
  1ufq-assembly1_B  TM=7.357E-01  e=7.050E-08  Homo sapiens
  7sql-assembly1_C  TM=6.669E-01  e=2.078E-08  Homo sapiens

Organism: Parascaris univalens (NCBI:txid6257)

Secondary structure (DSSP, 8-state):
--SSEEEEEE-STTSSHHHHHHHHHHTTTTTS-EEEEEET-S--TTSEEE-STTHHHHHHHH--SSEEEEEESSTTT-HHHHHT-SEEEEE---HHHHHHHHHHHH--STTS-HHHHHHHIIIIIHHHHHHHHTTGGG-SEEE-TT--HHHHHHHHHHHHHHHHHHHHHHHHTT--